Protein AF-0000000085121414 (afdb_homodimer)

Organism: Pyrolobus fumarii (strain DSM 11204 / 1A) (NCBI:txid694429)

Sequence (298 aa):
MKPRLVLDTSFVLPFLGVNVRGIDPGIVEEYASQGYELLYPLLALPELLGVITRAAEKRGLGKLPREALEGIEALIRGEDVKLVEPRFEHIATALELRLRGHRDIFDCIFYSTALHEGAALLTADETLLKFIKAEGYDASIILLVRTRRMKPRLVLDTSFVLPFLGVNVRGIDPGIVEEYASQGYELLYPLLALPELLGVITRAAEKRGLGKLPREALEGIEALIRGEDVKLVEPRFEHIATALELRLRGHRDIFDCIFYSTALHEGAALLTADETLLKFIKAEGYDASIILLVRTRR

Structure (mmCIF, N/CA/C/O backbone):
data_AF-0000000085121414-model_v1
#
loop_
_entity.id
_entity.type
_entity.pdbx_description
1 polymer 'PilT protein domain protein'
#
loop_
_atom_site.group_PDB
_atom_site.id
_atom_site.type_symbol
_atom_site.label_atom_id
_atom_site.label_alt_id
_atom_site.label_comp_id
_atom_site.label_asy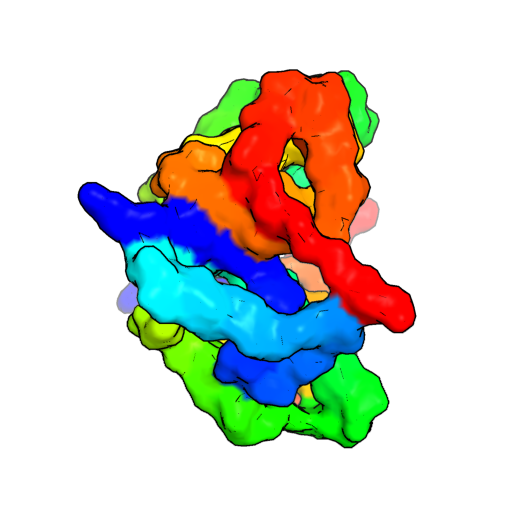m_id
_atom_site.label_entity_id
_atom_site.label_seq_id
_atom_site.pdbx_PDB_ins_code
_atom_site.Cartn_x
_atom_site.Cartn_y
_atom_site.Cartn_z
_atom_site.occupancy
_atom_site.B_iso_or_equiv
_atom_site.auth_seq_id
_atom_site.auth_comp_id
_atom_site.auth_asym_id
_atom_site.auth_atom_id
_atom_site.pdbx_PDB_model_num
ATOM 1 N N . MET A 1 1 ? 11.008 -28.125 4.566 1 77.56 1 MET A N 1
ATOM 2 C CA . MET A 1 1 ? 10.281 -26.875 4.781 1 77.56 1 MET A CA 1
ATOM 3 C C . MET A 1 1 ? 9.141 -26.734 3.783 1 77.56 1 MET A C 1
ATOM 5 O O . MET A 1 1 ? 9.227 -27.203 2.652 1 77.56 1 MET A O 1
ATOM 9 N N . LYS A 1 2 ? 7.898 -26.312 4.105 1 92.44 2 LYS A N 1
ATOM 10 C CA . LYS A 1 2 ? 6.754 -26.172 3.205 1 92.44 2 LYS A CA 1
ATOM 11 C C . LYS A 1 2 ? 7.043 -25.156 2.105 1 92.44 2 LYS A C 1
ATOM 13 O O . LYS A 1 2 ? 7.633 -24.094 2.363 1 92.44 2 LYS A O 1
ATOM 18 N N . PRO A 1 3 ? 6.785 -25.594 0.886 1 97.62 3 PRO A N 1
ATOM 19 C CA . PRO A 1 3 ? 6.93 -24.578 -0.156 1 97.62 3 PRO A CA 1
ATOM 20 C C . PRO A 1 3 ? 6.027 -23.359 0.073 1 97.62 3 PRO A C 1
ATOM 22 O O . PRO A 1 3 ? 4.992 -23.484 0.73 1 97.62 3 PRO A O 1
ATOM 25 N N . ARG A 1 4 ? 6.438 -22.25 -0.389 1 98.69 4 ARG A N 1
ATOM 26 C CA . ARG A 1 4 ? 5.719 -21 -0.17 1 98.69 4 ARG A CA 1
ATOM 27 C C . ARG A 1 4 ? 5.258 -20.406 -1.491 1 98.69 4 ARG A C 1
ATOM 29 O O . ARG A 1 4 ? 5.938 -20.531 -2.512 1 98.69 4 ARG A O 1
ATOM 36 N N . LEU A 1 5 ? 4.078 -19.734 -1.401 1 98.81 5 LEU A N 1
ATOM 37 C CA . LEU A 1 5 ? 3.436 -19.188 -2.594 1 98.81 5 LEU A CA 1
ATOM 38 C C . LEU A 1 5 ? 2.863 -17.797 -2.322 1 98.81 5 LEU A C 1
ATOM 40 O O . LEU A 1 5 ? 1.952 -17.656 -1.507 1 98.81 5 LEU A O 1
ATOM 44 N N . VAL A 1 6 ? 3.469 -16.828 -2.975 1 98.94 6 VAL A N 1
ATOM 45 C CA . VAL A 1 6 ? 2.891 -15.484 -2.941 1 98.94 6 VAL A CA 1
ATOM 46 C C . VAL A 1 6 ? 1.755 -15.391 -3.957 1 98.94 6 VAL A C 1
ATOM 48 O O . VAL A 1 6 ? 1.922 -15.758 -5.121 1 98.94 6 VAL A O 1
ATOM 51 N N . LEU A 1 7 ? 0.63 -14.984 -3.494 1 98.69 7 LEU A N 1
ATOM 52 C CA . LEU A 1 7 ? -0.54 -14.797 -4.344 1 98.69 7 LEU A CA 1
ATOM 53 C C . LEU A 1 7 ? -0.647 -13.352 -4.816 1 98.69 7 LEU A C 1
ATOM 55 O O . LEU A 1 7 ? -0.592 -12.422 -4.008 1 98.69 7 LEU A O 1
ATOM 59 N N . ASP A 1 8 ? -0.761 -13.156 -6.113 1 98.12 8 ASP A N 1
ATOM 60 C CA . ASP A 1 8 ? -1.135 -11.797 -6.496 1 98.12 8 ASP A CA 1
ATOM 61 C C . ASP A 1 8 ? -2.6 -11.516 -6.168 1 98.12 8 ASP A C 1
ATOM 63 O O . ASP A 1 8 ? -3.295 -12.383 -5.625 1 98.12 8 ASP A O 1
ATOM 67 N N . THR A 1 9 ? -3.051 -10.375 -6.395 1 97.81 9 THR A N 1
ATOM 68 C CA . THR A 1 9 ? -4.324 -9.891 -5.871 1 97.81 9 THR A CA 1
ATOM 69 C C . THR A 1 9 ? -5.484 -10.703 -6.434 1 97.81 9 THR A C 1
ATOM 71 O O . THR A 1 9 ? -6.41 -11.062 -5.703 1 97.81 9 THR A O 1
ATOM 74 N N . SER A 1 10 ? -5.395 -11.141 -7.723 1 96.44 10 SER A N 1
ATOM 75 C CA . SER A 1 10 ? -6.484 -11.867 -8.367 1 96.44 10 SER A CA 1
ATOM 76 C C . SER A 1 10 ? -6.754 -13.195 -7.668 1 96.44 10 SER A C 1
ATOM 78 O O . SER A 1 10 ? -7.875 -13.703 -7.707 1 96.44 10 SER A O 1
ATOM 80 N N . PHE A 1 11 ? -5.742 -13.672 -6.945 1 97.12 11 PHE A N 1
ATOM 81 C CA . PHE A 1 11 ? -5.863 -15 -6.363 1 97.12 11 PHE A CA 1
ATOM 82 C C . PHE A 1 11 ? -6.211 -14.914 -4.883 1 97.12 11 PHE A C 1
ATOM 84 O O . PHE A 1 11 ? -6.457 -15.938 -4.238 1 97.12 11 PHE A O 1
ATOM 91 N N . VAL A 1 12 ? -6.27 -13.766 -4.383 1 96.62 12 VAL A N 1
ATOM 92 C CA . VAL A 1 12 ? -6.695 -13.555 -3.004 1 96.62 12 VAL A CA 1
ATOM 93 C C . VAL A 1 12 ? -8.164 -13.133 -2.979 1 96.62 12 VAL A C 1
ATOM 95 O O . VAL A 1 12 ? -8.875 -13.398 -2.006 1 96.62 12 VAL A O 1
ATOM 98 N N . LEU A 1 13 ? -8.664 -12.555 -4.059 1 95.12 13 LEU A N 1
ATOM 99 C CA . LEU A 1 13 ? -10.008 -11.992 -4.148 1 95.12 13 LEU A CA 1
ATOM 100 C C . LEU A 1 13 ? -11.062 -13.055 -3.861 1 95.12 13 LEU A C 1
ATOM 102 O O . LEU A 1 13 ? -12.055 -12.773 -3.184 1 95.12 13 LEU A O 1
ATOM 106 N N . PRO A 1 14 ? -10.828 -14.305 -4.27 1 92.5 14 PRO A N 1
ATOM 107 C CA . PRO A 1 14 ? -11.836 -15.328 -3.975 1 92.5 14 PRO A CA 1
ATOM 108 C C . PRO A 1 14 ? -12.016 -15.57 -2.477 1 92.5 14 PRO A C 1
ATOM 110 O O . PRO A 1 14 ? -13.117 -15.898 -2.029 1 92.5 14 PRO A O 1
ATOM 113 N N . PHE A 1 15 ? -10.961 -15.375 -1.631 1 92.12 15 PHE A N 1
ATOM 114 C CA . PHE A 1 15 ? -11.07 -15.5 -0.182 1 92.12 15 PHE A CA 1
ATOM 115 C C . PHE A 1 15 ? -12.031 -14.453 0.378 1 92.12 15 PHE A C 1
ATOM 117 O O . PHE A 1 15 ? -12.508 -14.586 1.507 1 92.12 15 PHE A O 1
ATOM 124 N N . LEU A 1 16 ? -12.297 -13.445 -0.452 1 91.38 16 LEU A N 1
ATOM 125 C CA . LEU A 1 16 ? -13.156 -12.352 -0.018 1 91.38 16 LEU A CA 1
ATOM 126 C C . LEU A 1 16 ? -14.516 -12.422 -0.699 1 91.38 16 LEU A C 1
ATOM 128 O O . LEU A 1 16 ? -15.312 -11.484 -0.608 1 91.38 16 LEU A O 1
ATOM 132 N N . GLY A 1 17 ? -14.758 -13.469 -1.419 1 87.69 17 GLY A N 1
ATOM 133 C CA . GLY A 1 17 ? -16.047 -13.672 -2.062 1 87.69 17 GLY A CA 1
ATOM 134 C C . GLY A 1 17 ? -16.141 -13 -3.418 1 87.69 17 GLY A C 1
ATOM 135 O O . GLY A 1 17 ? -17.25 -12.797 -3.938 1 87.69 17 GLY A O 1
ATOM 136 N N . VAL A 1 18 ? -15.039 -12.539 -3.93 1 87.38 18 VAL A N 1
ATOM 137 C CA . VAL A 1 18 ? -15.023 -11.883 -5.23 1 87.38 18 VAL A CA 1
ATOM 138 C C . VAL A 1 18 ? -14.5 -12.852 -6.293 1 87.38 18 VAL A C 1
ATOM 140 O O . VAL A 1 18 ? -13.367 -13.32 -6.207 1 87.38 18 VAL A O 1
ATOM 143 N N . ASN A 1 19 ? -15.297 -13.086 -7.262 1 83.94 19 ASN A N 1
ATOM 144 C CA . ASN A 1 19 ? -14.891 -13.93 -8.375 1 83.94 19 ASN A CA 1
ATOM 145 C C . ASN A 1 19 ? -14.172 -13.133 -9.461 1 83.94 19 ASN A C 1
ATOM 147 O O . ASN A 1 19 ? -14.594 -12.031 -9.812 1 83.94 19 ASN A O 1
ATOM 151 N N . VAL A 1 20 ? -13.078 -13.75 -9.875 1 87.06 20 VAL A N 1
ATOM 152 C CA . VAL A 1 20 ? -12.312 -13.109 -10.938 1 87.06 20 VAL A CA 1
ATOM 153 C C . VAL A 1 20 ? -12.523 -13.867 -12.25 1 87.06 20 VAL A C 1
ATOM 155 O O . VAL A 1 20 ? -12.32 -15.078 -12.312 1 87.06 20 VAL A O 1
ATOM 158 N N . ARG A 1 21 ? -12.938 -13.07 -13.188 1 87.44 21 ARG A N 1
ATOM 159 C CA . ARG A 1 21 ? -13.219 -13.68 -14.477 1 87.44 21 ARG A CA 1
ATOM 160 C C . ARG A 1 21 ? -11.969 -14.344 -15.055 1 87.44 21 ARG A C 1
ATOM 162 O O . ARG A 1 21 ? -10.891 -13.75 -15.062 1 87.44 21 ARG A O 1
ATOM 169 N N . GLY A 1 22 ? -12.117 -15.57 -15.43 1 89.69 22 GLY A N 1
ATOM 170 C CA . GLY A 1 22 ? -11.039 -16.266 -16.125 1 89.69 22 GLY A CA 1
ATOM 171 C C . GLY A 1 22 ? -10.125 -17.031 -15.195 1 89.69 22 GLY A C 1
ATOM 172 O O . GLY A 1 22 ? -9.242 -17.766 -15.656 1 89.69 22 GLY A O 1
ATOM 173 N N . ILE A 1 23 ? -10.297 -16.859 -13.961 1 89.5 23 ILE A N 1
ATOM 174 C CA . ILE A 1 23 ? -9.461 -17.578 -13.008 1 89.5 23 ILE A CA 1
ATOM 175 C C . ILE A 1 23 ? -10.297 -18.641 -12.289 1 89.5 23 ILE A C 1
ATOM 177 O O . ILE A 1 23 ? -11.375 -18.344 -11.781 1 89.5 23 ILE A O 1
ATOM 181 N N . ASP A 1 24 ? -9.789 -19.812 -12.344 1 88.31 24 ASP A N 1
ATOM 182 C CA . ASP A 1 24 ? -10.406 -20.891 -11.578 1 88.31 24 ASP A CA 1
ATOM 183 C C . ASP A 1 24 ? -10.336 -20.609 -10.078 1 88.31 24 ASP A C 1
ATOM 185 O O . ASP A 1 24 ? -9.242 -20.531 -9.508 1 88.31 24 ASP A O 1
ATOM 189 N N . PRO A 1 25 ? -11.438 -20.562 -9.438 1 83.38 25 PRO A N 1
ATOM 190 C CA . PRO A 1 25 ? -11.4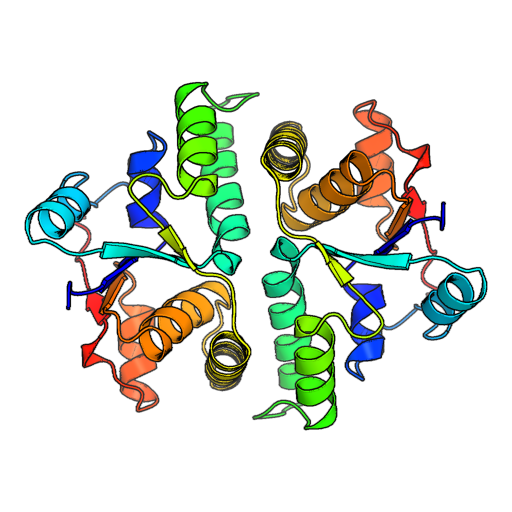3 -20.25 -8.008 1 83.38 25 PRO A CA 1
ATOM 191 C C . PRO A 1 25 ? -10.781 -21.344 -7.168 1 83.38 25 PRO A C 1
ATOM 193 O O . PRO A 1 25 ? -10.406 -21.109 -6.02 1 83.38 25 PRO A O 1
ATOM 196 N N . GLY A 1 26 ? -10.586 -22.5 -7.73 1 90.69 26 GLY A N 1
ATOM 197 C CA . GLY A 1 26 ? -10.047 -23.625 -6.984 1 90.69 26 GLY A CA 1
ATOM 198 C C . GLY A 1 26 ? -8.531 -23.719 -7.047 1 90.69 26 GLY A C 1
ATOM 199 O O . GLY A 1 26 ? -7.926 -24.531 -6.352 1 90.69 26 GLY A O 1
ATOM 200 N N . ILE A 1 27 ? -7.938 -22.906 -7.777 1 94.44 27 ILE A N 1
ATOM 201 C CA . ILE A 1 27 ? -6.508 -23.031 -8.039 1 94.44 27 ILE A CA 1
ATOM 202 C C . ILE A 1 27 ? -5.727 -22.828 -6.738 1 94.44 27 ILE A C 1
ATOM 204 O O . ILE A 1 27 ? -4.773 -23.562 -6.465 1 94.44 27 ILE A O 1
ATOM 208 N N . VAL A 1 28 ? -6.066 -21.875 -5.957 1 96.25 28 VAL A N 1
ATOM 209 C CA . VAL A 1 28 ? -5.355 -21.609 -4.715 1 96.25 28 VAL A CA 1
ATOM 210 C C . VAL A 1 28 ? -5.527 -22.781 -3.75 1 96.25 28 VAL A C 1
ATOM 212 O O . VAL A 1 28 ? -4.582 -23.172 -3.062 1 96.25 28 VAL A O 1
ATOM 215 N N . GLU A 1 29 ? -6.73 -23.328 -3.74 1 94.25 29 GLU A N 1
ATOM 216 C CA . GLU A 1 29 ? -7 -24.5 -2.906 1 94.25 29 GLU A CA 1
ATOM 217 C C . GLU A 1 29 ? -6.129 -25.688 -3.32 1 94.25 29 GLU A C 1
ATOM 219 O O . GLU A 1 29 ? -5.719 -26.484 -2.477 1 94.25 29 GLU A O 1
ATOM 224 N N . GLU A 1 30 ? -5.949 -25.781 -4.547 1 95.5 30 GLU A N 1
ATOM 225 C CA . GLU A 1 30 ? -5.086 -26.844 -5.047 1 95.5 30 GLU A CA 1
ATOM 226 C C . GLU A 1 30 ? -3.67 -26.719 -4.488 1 95.5 30 GLU A C 1
ATOM 228 O O . GLU A 1 30 ? -3.094 -27.703 -4.023 1 95.5 30 GLU A O 1
ATOM 233 N N . TYR A 1 31 ? -3.133 -25.531 -4.469 1 96.69 31 TYR A N 1
ATOM 234 C CA . TYR A 1 31 ? -1.794 -25.312 -3.932 1 96.69 31 TYR A CA 1
ATOM 235 C C . TYR A 1 31 ? -1.771 -25.531 -2.422 1 96.69 31 TYR A C 1
ATOM 237 O O . TYR A 1 31 ? -0.827 -26.109 -1.886 1 96.69 31 TYR A O 1
ATOM 245 N N . ALA A 1 32 ? -2.781 -25.047 -1.823 1 95.94 32 ALA A N 1
ATOM 246 C CA . ALA A 1 32 ? -2.881 -25.266 -0.382 1 95.94 32 ALA A CA 1
ATOM 247 C C . ALA A 1 32 ? -2.887 -26.75 -0.048 1 95.94 32 ALA A C 1
ATOM 249 O O . ALA A 1 32 ? -2.217 -27.188 0.894 1 95.94 32 ALA A O 1
ATOM 250 N N . SER A 1 33 ? -3.604 -27.516 -0.816 1 96.25 33 SER A N 1
ATOM 251 C CA . SER A 1 33 ? -3.707 -28.953 -0.588 1 96.25 33 SER A CA 1
ATOM 252 C C . SER A 1 33 ? -2.371 -29.656 -0.822 1 96.25 33 SER A C 1
ATOM 254 O O . SER A 1 33 ? -2.121 -30.734 -0.276 1 96.25 33 SER A O 1
ATOM 256 N N . GLN A 1 34 ? -1.541 -29.047 -1.611 1 96.75 34 GLN A N 1
ATOM 257 C CA . GLN A 1 34 ? -0.213 -29.578 -1.898 1 96.75 34 GLN A CA 1
ATOM 258 C C . GLN A 1 34 ? 0.784 -29.188 -0.812 1 96.75 34 GLN A C 1
ATOM 260 O O . GLN A 1 34 ? 1.965 -29.531 -0.89 1 96.75 34 GLN A O 1
ATOM 265 N N . GLY A 1 35 ? 0.302 -28.406 0.176 1 96.44 35 GLY A N 1
ATOM 266 C CA . GLY A 1 35 ? 1.136 -28.109 1.329 1 96.44 35 GLY A CA 1
ATOM 267 C C . GLY A 1 35 ? 1.788 -26.734 1.255 1 96.44 35 GLY A C 1
ATOM 268 O O . GLY A 1 35 ? 2.605 -26.391 2.107 1 96.44 35 GLY A O 1
ATOM 269 N N . TYR A 1 36 ? 1.445 -25.938 0.258 1 97.88 36 TYR A N 1
ATOM 270 C CA . TYR A 1 36 ? 2.025 -24.594 0.142 1 97.88 36 TYR A CA 1
ATOM 271 C C . TYR A 1 36 ? 1.547 -23.703 1.272 1 97.88 36 TYR A C 1
ATOM 273 O O . TYR A 1 36 ? 0.369 -23.719 1.638 1 97.88 36 TYR A O 1
ATOM 281 N N . GLU A 1 37 ? 2.449 -22.984 1.821 1 98.31 37 GLU A N 1
ATOM 282 C CA . GLU A 1 37 ? 2.064 -21.828 2.619 1 98.31 37 GLU A CA 1
ATOM 283 C C . GLU A 1 37 ? 1.704 -20.641 1.728 1 98.31 37 GLU A C 1
ATOM 285 O O . GLU A 1 37 ? 2.51 -20.219 0.9 1 98.31 37 GLU A O 1
ATOM 290 N N . LEU A 1 38 ? 0.551 -20.141 1.892 1 98.5 38 LEU A N 1
ATOM 291 C CA . LEU A 1 38 ? 0.068 -19.047 1.069 1 98.5 38 LEU A CA 1
ATOM 292 C C . LEU A 1 38 ? 0.426 -17.703 1.696 1 98.5 38 LEU A C 1
ATOM 294 O O . LEU A 1 38 ? 0.182 -17.484 2.885 1 98.5 38 LEU A O 1
ATOM 298 N N . LEU A 1 39 ? 1.041 -16.812 0.887 1 98.81 39 LEU A N 1
ATOM 299 C CA . LEU A 1 39 ? 1.523 -15.516 1.346 1 98.81 39 LEU A CA 1
ATOM 300 C C . LEU A 1 39 ? 0.895 -14.383 0.538 1 98.81 39 LEU A C 1
ATOM 302 O O . LEU A 1 39 ? 0.536 -14.57 -0.626 1 98.81 39 LEU A O 1
ATOM 306 N N . TYR A 1 40 ? 0.804 -13.289 1.117 1 98.88 40 TYR A N 1
ATOM 307 C CA . TYR A 1 40 ? 0.402 -12.039 0.482 1 98.88 40 TYR A CA 1
ATOM 308 C C . TYR A 1 40 ? 1.176 -10.859 1.059 1 98.88 40 TYR A C 1
ATOM 310 O O . TYR A 1 40 ? 1.234 -10.68 2.277 1 98.88 40 TYR A O 1
ATOM 318 N N . PRO A 1 41 ? 1.787 -10.047 0.14 1 98.81 41 PRO A N 1
ATOM 319 C CA . PRO A 1 41 ? 2.525 -8.906 0.688 1 98.81 41 PRO A CA 1
ATOM 320 C C . PRO A 1 41 ? 1.618 -7.895 1.384 1 98.81 41 PRO A C 1
ATOM 322 O O . PRO A 1 41 ? 0.658 -7.406 0.783 1 98.81 41 PRO A O 1
ATOM 325 N N . LEU A 1 42 ? 1.975 -7.582 2.588 1 98.56 42 LEU A N 1
ATOM 326 C CA . LEU A 1 42 ? 1.225 -6.566 3.314 1 98.56 42 LEU A CA 1
ATOM 327 C C . LEU A 1 42 ? 1.144 -5.273 2.51 1 98.56 42 LEU A C 1
ATOM 329 O O . LEU A 1 42 ? 0.086 -4.641 2.445 1 98.56 42 LEU A O 1
ATOM 333 N N . LEU A 1 43 ? 2.152 -4.953 1.82 1 98.69 43 LEU A N 1
ATOM 334 C CA . LEU A 1 43 ? 2.238 -3.711 1.058 1 98.69 43 LEU A CA 1
ATOM 335 C C . LEU A 1 43 ? 1.272 -3.73 -0.123 1 98.69 43 LEU A C 1
ATOM 337 O O . LEU A 1 43 ? 1.003 -2.691 -0.728 1 98.69 43 LEU A O 1
ATOM 341 N N . ALA A 1 44 ? 0.674 -4.855 -0.449 1 98.62 44 ALA A N 1
ATOM 342 C CA . ALA A 1 44 ? -0.226 -4.953 -1.595 1 98.62 44 ALA A CA 1
ATOM 343 C C . ALA A 1 44 ? -1.681 -4.789 -1.165 1 98.62 44 ALA A C 1
ATOM 345 O O . ALA A 1 44 ? -2.58 -4.73 -2.008 1 98.62 44 ALA A O 1
ATOM 346 N N . LEU A 1 45 ? -1.919 -4.605 0.103 1 98.44 45 LEU A N 1
ATOM 347 C CA . LEU A 1 45 ? -3.281 -4.512 0.617 1 98.44 45 LEU A CA 1
ATOM 348 C C . LEU A 1 45 ? -4.016 -3.33 -0.009 1 98.44 45 LEU A C 1
ATOM 350 O O . LEU A 1 45 ? -5.191 -3.441 -0.364 1 98.44 45 LEU A O 1
ATOM 354 N N . PRO A 1 46 ? -3.369 -2.184 -0.223 1 98.56 46 PRO A N 1
ATOM 355 C CA . PRO A 1 46 ? -4.109 -1.083 -0.845 1 98.56 46 PRO A CA 1
ATOM 356 C C . PRO A 1 46 ? -4.625 -1.433 -2.24 1 98.56 46 PRO A C 1
ATOM 358 O O . PRO A 1 46 ? -5.688 -0.954 -2.648 1 98.56 46 PRO A O 1
ATOM 361 N N . GLU A 1 47 ? -3.832 -2.213 -2.939 1 98.12 47 GLU A N 1
ATOM 362 C CA . GLU A 1 47 ? -4.285 -2.705 -4.238 1 98.12 47 GLU A CA 1
ATOM 363 C C . GLU A 1 47 ? -5.539 -3.562 -4.098 1 98.12 47 GLU A C 1
ATOM 365 O O . GLU A 1 47 ? -6.508 -3.377 -4.832 1 98.12 47 GLU A O 1
ATOM 370 N N . LEU A 1 48 ? -5.531 -4.461 -3.156 1 97.75 48 LEU A N 1
ATOM 371 C CA . LEU A 1 48 ? -6.684 -5.316 -2.875 1 97.75 48 LEU A CA 1
ATOM 372 C C . LEU A 1 48 ? -7.902 -4.48 -2.5 1 97.75 48 LEU A C 1
ATOM 374 O O . LEU A 1 48 ? -9 -4.699 -3.021 1 97.75 48 LEU A O 1
ATOM 378 N N . LEU A 1 49 ? -7.699 -3.49 -1.632 1 97.31 49 LEU A N 1
ATOM 379 C CA . LEU A 1 49 ? -8.789 -2.627 -1.184 1 97.31 49 LEU A CA 1
ATOM 380 C C . LEU A 1 49 ? -9.375 -1.847 -2.354 1 97.31 49 LEU A C 1
ATOM 382 O O . LEU A 1 49 ? -10.602 -1.702 -2.455 1 97.31 49 LEU A O 1
ATOM 386 N N . GLY A 1 50 ? -8.484 -1.419 -3.203 1 96.19 50 GLY A N 1
ATOM 387 C CA . GLY A 1 50 ? -8.953 -0.731 -4.395 1 96.19 50 GLY A CA 1
ATOM 388 C C . GLY A 1 50 ? -9.805 -1.609 -5.293 1 96.19 50 GLY A C 1
ATOM 389 O O . GLY A 1 50 ? -10.859 -1.184 -5.77 1 96.19 50 GLY A O 1
ATOM 390 N N . VAL A 1 51 ? -9.375 -2.793 -5.516 1 95.44 51 VAL A N 1
ATOM 391 C CA . VAL A 1 51 ? -10.062 -3.713 -6.418 1 95.44 51 VAL A CA 1
ATOM 392 C C . VAL A 1 51 ? -11.438 -4.062 -5.848 1 95.44 51 VAL A C 1
ATOM 394 O O . VAL A 1 51 ? -12.438 -4.027 -6.566 1 95.44 51 VAL A O 1
ATOM 397 N N . ILE A 1 52 ? -11.5 -4.305 -4.578 1 95.62 52 ILE A N 1
ATOM 398 C CA . ILE A 1 52 ? -12.75 -4.758 -3.98 1 95.62 52 ILE A CA 1
ATOM 399 C C . ILE A 1 52 ? -13.758 -3.613 -3.963 1 95.62 52 ILE A C 1
ATOM 401 O O . ILE A 1 52 ? -14.961 -3.832 -4.156 1 95.62 52 ILE A O 1
ATOM 405 N N . THR A 1 53 ? -13.344 -2.402 -3.742 1 95.5 53 THR A N 1
ATOM 406 C CA . THR A 1 53 ? -14.266 -1.271 -3.709 1 95.5 53 THR A CA 1
ATOM 407 C C . THR A 1 53 ? -14.766 -0.944 -5.109 1 95.5 53 THR A C 1
ATOM 409 O O . THR A 1 53 ? -15.945 -0.609 -5.289 1 95.5 53 THR A O 1
ATOM 412 N N . ARG A 1 54 ? -13.852 -1.097 -6.047 1 94 54 ARG A N 1
ATOM 413 C CA . ARG A 1 54 ? -14.281 -0.884 -7.426 1 94 54 ARG A CA 1
ATOM 414 C C . ARG A 1 54 ? -15.32 -1.919 -7.844 1 94 54 ARG A C 1
ATOM 416 O O . ARG A 1 54 ? -16.297 -1.591 -8.523 1 94 54 ARG A O 1
ATOM 423 N N . ALA A 1 55 ? -15.062 -3.148 -7.477 1 92.75 55 ALA A N 1
ATOM 424 C CA . ALA A 1 55 ? -16.016 -4.211 -7.777 1 92.75 55 ALA A CA 1
ATOM 425 C C . ALA A 1 55 ? -17.375 -3.926 -7.133 1 92.75 55 ALA A C 1
ATOM 427 O O . ALA A 1 55 ? -18.422 -4.102 -7.77 1 92.75 55 ALA A O 1
ATOM 428 N N . ALA A 1 56 ? -17.328 -3.486 -5.922 1 93.81 56 ALA A N 1
ATOM 429 C CA . ALA A 1 56 ? -18.562 -3.146 -5.211 1 93.81 56 ALA A CA 1
ATOM 430 C C . ALA A 1 56 ? -19.281 -1.982 -5.891 1 93.81 56 ALA A C 1
ATOM 432 O O . ALA A 1 56 ? -20.5 -2.016 -6.062 1 93.81 56 ALA A O 1
ATOM 433 N N . GLU A 1 57 ? -18.531 -1.014 -6.266 1 93.44 57 GLU A N 1
ATOM 434 C CA . GLU A 1 57 ? -19.094 0.146 -6.949 1 93.44 57 GLU A CA 1
ATOM 435 C C . GLU A 1 57 ? -19.781 -0.259 -8.25 1 93.44 57 GLU A C 1
ATOM 437 O O . GLU A 1 57 ? -20.875 0.21 -8.555 1 93.44 57 GLU A O 1
ATOM 442 N N . LYS A 1 58 ? -19.109 -1.058 -9.008 1 92.19 58 LYS A N 1
ATOM 443 C CA . LYS A 1 58 ? -19.641 -1.528 -10.281 1 92.19 58 LYS A CA 1
ATOM 444 C C . LYS A 1 58 ? -20.984 -2.252 -10.086 1 92.19 58 LYS A C 1
ATOM 446 O O . LYS A 1 58 ? -21.844 -2.213 -10.961 1 92.19 58 LYS A O 1
ATOM 451 N N . ARG A 1 59 ? -21.141 -2.83 -8.914 1 92.25 59 ARG A N 1
ATOM 452 C CA . ARG A 1 59 ? -22.359 -3.564 -8.602 1 92.25 59 ARG A CA 1
ATOM 453 C C . ARG A 1 59 ? -23.406 -2.65 -7.953 1 92.25 59 ARG A C 1
ATOM 455 O O . ARG A 1 59 ? -24.469 -3.109 -7.543 1 92.25 59 ARG A O 1
ATOM 462 N N . GLY A 1 60 ? -23.062 -1.434 -7.699 1 92.5 60 GLY A N 1
ATOM 463 C CA . GLY A 1 60 ? -23.984 -0.464 -7.137 1 92.5 60 GLY A CA 1
ATOM 464 C C . GLY A 1 60 ? -24.156 -0.61 -5.637 1 92.5 60 GLY A C 1
ATOM 465 O O . GLY A 1 60 ? -25.203 -0.233 -5.09 1 92.5 60 GLY A O 1
ATOM 466 N N . LEU A 1 61 ? -23.094 -1.142 -5.047 1 90.88 61 LEU A N 1
ATOM 467 C CA . LEU A 1 61 ? -23.188 -1.346 -3.607 1 90.88 61 LEU A CA 1
ATOM 468 C C . LEU A 1 61 ? -22.656 -0.125 -2.854 1 90.88 61 LEU A C 1
ATOM 470 O O . LEU A 1 61 ? -21.625 0.439 -3.213 1 90.88 61 LEU A O 1
ATOM 474 N N . GLY A 1 62 ? -23.375 0.333 -1.855 1 88 62 GLY A N 1
ATOM 475 C CA . GLY A 1 62 ? -22.938 1.436 -1.014 1 88 62 GLY A CA 1
ATOM 476 C C . GLY A 1 62 ? -22.031 0.999 0.118 1 88 62 GLY A C 1
ATOM 477 O O . GLY A 1 62 ? -21.406 1.833 0.778 1 88 62 GLY A O 1
ATOM 478 N N . LYS A 1 63 ? -22.078 -0.296 0.287 1 91.62 63 LYS A N 1
ATOM 479 C CA . LYS A 1 63 ? -21.219 -0.895 1.312 1 91.62 63 LYS A CA 1
ATOM 480 C C . LYS A 1 63 ? -20.688 -2.254 0.864 1 91.62 63 LYS A C 1
ATOM 482 O O . LYS A 1 63 ? -21.25 -2.879 -0.037 1 91.62 63 LYS A O 1
ATOM 487 N N . LEU A 1 64 ? -19.609 -2.688 1.443 1 93.81 64 LEU A N 1
ATOM 488 C CA . LEU A 1 64 ? -19.109 -4.023 1.146 1 93.81 64 LEU A CA 1
ATOM 489 C C . LEU A 1 64 ? -20 -5.09 1.783 1 93.81 64 LEU A C 1
ATOM 491 O O . LEU A 1 64 ? -20.5 -4.906 2.895 1 93.81 64 LEU A O 1
ATOM 495 N N . PRO A 1 65 ? -20.172 -6.18 1.073 1 92.31 65 PRO A N 1
ATOM 496 C CA . PRO A 1 65 ? -20.859 -7.305 1.701 1 92.31 65 PRO A CA 1
ATOM 497 C C . PRO A 1 65 ? -20.156 -7.805 2.959 1 92.31 65 PRO A C 1
ATOM 499 O O . PRO A 1 65 ? -18.938 -7.684 3.074 1 92.31 65 PRO A O 1
ATOM 502 N N . ARG A 1 66 ? -20.969 -8.297 3.873 1 93.19 66 ARG A N 1
ATOM 503 C CA . ARG A 1 66 ? -20.438 -8.82 5.129 1 93.19 66 ARG A CA 1
ATOM 504 C C . ARG A 1 66 ? -19.359 -9.867 4.875 1 93.19 66 ARG A C 1
ATOM 506 O O . ARG A 1 66 ? -18.328 -9.891 5.559 1 93.19 66 ARG A O 1
ATOM 513 N N . GLU A 1 67 ? -19.531 -10.672 3.9 1 92.31 67 GLU A N 1
ATOM 514 C CA . GLU A 1 67 ? -18.578 -11.727 3.555 1 92.31 67 GLU A CA 1
ATOM 515 C C . GLU A 1 67 ? -17.219 -11.148 3.148 1 92.31 67 GLU A C 1
ATOM 517 O O . GLU A 1 67 ? -16.172 -11.688 3.514 1 92.31 67 GLU A O 1
ATOM 522 N N . ALA A 1 68 ? -17.281 -10.094 2.402 1 94.56 68 ALA A N 1
ATOM 523 C CA . ALA A 1 68 ? -16.047 -9.43 1.986 1 94.56 68 ALA A CA 1
ATOM 524 C C . ALA A 1 68 ? -15.297 -8.852 3.188 1 94.56 68 ALA A C 1
ATOM 526 O O . ALA A 1 68 ? -14.078 -9.016 3.303 1 94.56 68 ALA A O 1
ATOM 527 N N . LEU A 1 69 ? -16.047 -8.227 4.074 1 95.31 69 LEU A N 1
ATOM 528 C CA . LEU A 1 69 ? -15.445 -7.641 5.27 1 95.31 69 LEU A CA 1
ATOM 529 C C . LEU A 1 69 ? -14.852 -8.727 6.16 1 95.31 69 LEU A C 1
ATOM 531 O O . LEU A 1 69 ? -13.742 -8.562 6.684 1 95.31 69 LEU A O 1
ATOM 535 N N . GLU A 1 70 ? -15.562 -9.812 6.273 1 95.62 70 GLU A N 1
ATOM 536 C CA . GLU A 1 70 ? -15.078 -10.938 7.062 1 95.62 70 GLU A CA 1
ATOM 537 C C . GLU A 1 70 ? -13.82 -11.547 6.438 1 95.62 70 GLU A C 1
ATOM 539 O O . GLU A 1 70 ? -12.898 -11.945 7.148 1 95.62 70 GLU A O 1
ATOM 544 N N . GLY A 1 71 ? -13.812 -11.633 5.148 1 95.25 71 GLY A N 1
ATOM 545 C CA . GLY A 1 71 ? -12.641 -12.109 4.445 1 95.25 71 GLY A CA 1
ATOM 546 C C . GLY A 1 71 ? -11.422 -11.234 4.656 1 95.25 71 GLY A C 1
ATOM 547 O O . GLY A 1 71 ? -10.312 -11.734 4.855 1 95.25 71 GLY A O 1
ATOM 548 N N . ILE A 1 72 ? -11.672 -9.93 4.66 1 96.69 72 ILE A N 1
ATOM 549 C CA . ILE A 1 72 ? -10.594 -8.977 4.887 1 96.69 72 ILE A CA 1
ATOM 550 C C . ILE A 1 72 ? -10.062 -9.125 6.312 1 96.69 72 ILE A C 1
ATOM 552 O O . ILE A 1 72 ? -8.852 -9.133 6.535 1 96.69 72 ILE A O 1
ATOM 556 N N . GLU A 1 73 ? -10.945 -9.227 7.215 1 96.75 73 GLU A N 1
ATOM 557 C CA . GLU A 1 73 ? -10.539 -9.406 8.609 1 96.75 73 GLU A CA 1
ATOM 558 C C . GLU A 1 73 ? -9.734 -10.695 8.789 1 96.75 73 GLU A C 1
ATOM 560 O O . GLU A 1 73 ? -8.711 -10.703 9.477 1 96.75 73 GLU A O 1
ATOM 565 N N . ALA A 1 74 ? -10.156 -11.773 8.172 1 96.38 74 ALA A N 1
ATOM 566 C CA . ALA A 1 74 ? -9.445 -13.047 8.219 1 96.38 74 ALA A CA 1
ATOM 567 C C . ALA A 1 74 ? -8.047 -12.922 7.621 1 96.38 74 ALA A C 1
ATOM 569 O O . ALA A 1 74 ? -7.082 -13.477 8.148 1 96.38 74 ALA A O 1
ATOM 570 N N . LEU A 1 75 ? -7.965 -12.172 6.566 1 96.25 75 LEU A N 1
ATOM 571 C CA . LEU A 1 75 ? -6.676 -11.938 5.922 1 96.25 75 LEU A CA 1
ATOM 572 C C . LEU A 1 75 ? -5.73 -11.188 6.852 1 96.25 75 LEU A C 1
ATOM 574 O O . LEU A 1 75 ? -4.562 -11.562 6.988 1 96.25 75 LEU A O 1
ATOM 578 N N . ILE A 1 76 ? -6.254 -10.188 7.512 1 95.75 76 ILE A N 1
ATOM 579 C CA . ILE A 1 76 ? -5.457 -9.367 8.422 1 95.75 76 ILE A CA 1
ATOM 580 C C . ILE A 1 76 ? -4.965 -10.227 9.586 1 95.75 76 ILE A C 1
ATOM 582 O O . ILE A 1 76 ? -3.852 -10.031 10.078 1 95.75 76 ILE A O 1
ATOM 586 N N . ARG A 1 77 ? -5.738 -11.219 9.898 1 95.44 77 ARG A N 1
ATOM 587 C CA . ARG A 1 77 ? -5.383 -12.102 11 1 95.44 77 ARG A CA 1
ATOM 588 C C . ARG A 1 77 ? -4.453 -13.219 10.539 1 95.44 77 ARG A C 1
ATOM 590 O O . ARG A 1 77 ? -3.965 -14.008 11.352 1 95.44 77 ARG A O 1
ATOM 597 N N . GLY A 1 78 ? -4.242 -13.297 9.266 1 94.25 78 GLY A N 1
ATOM 598 C CA . GLY A 1 78 ? -3.332 -14.289 8.727 1 94.25 78 GLY A CA 1
ATOM 599 C C . GLY A 1 78 ? -3.943 -15.68 8.641 1 94.25 78 GLY A C 1
ATOM 600 O O . GLY A 1 78 ? -3.236 -16.688 8.75 1 94.25 78 GLY A O 1
ATOM 601 N N . GLU A 1 79 ? -5.305 -15.609 8.484 1 93.5 79 GLU A N 1
ATOM 602 C CA . GLU A 1 79 ? -6.004 -16.891 8.352 1 93.5 79 GLU A CA 1
ATOM 603 C C . GLU A 1 79 ? -5.938 -17.406 6.914 1 93.5 79 GLU A C 1
ATOM 605 O O . GLU A 1 79 ? -6.305 -16.688 5.977 1 93.5 79 GLU A O 1
ATOM 610 N N . ASP A 1 80 ? -5.418 -18.547 6.613 1 93 80 ASP A N 1
ATOM 611 C CA . ASP A 1 80 ? -5.336 -19.219 5.32 1 93 80 ASP A CA 1
ATOM 612 C C . ASP A 1 80 ? -4.219 -18.625 4.461 1 93 80 ASP A C 1
ATOM 614 O O . ASP A 1 80 ? -3.486 -19.359 3.793 1 93 80 ASP A O 1
ATOM 618 N N . VAL A 1 81 ? -4.152 -17.281 4.52 1 97.62 81 VAL A N 1
ATOM 619 C CA . VAL A 1 81 ? -3.109 -16.547 3.812 1 97.62 81 VAL A CA 1
ATOM 620 C C . VAL A 1 81 ? -2.326 -15.688 4.797 1 97.62 81 VAL A C 1
ATOM 622 O O . VAL A 1 81 ? -2.91 -14.891 5.535 1 97.62 81 VAL A O 1
ATOM 625 N N . LYS A 1 82 ? -1.08 -15.82 4.852 1 98 82 LYS A N 1
ATOM 626 C CA . LYS A 1 82 ? -0.235 -15.055 5.77 1 98 82 LYS A CA 1
ATOM 627 C C . LYS A 1 8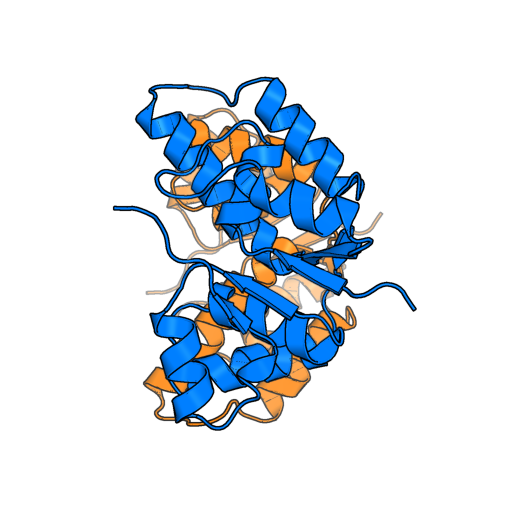2 ? 0.225 -13.75 5.133 1 98 82 LYS A C 1
ATOM 629 O O . LYS A 1 82 ? 0.736 -13.742 4.012 1 98 82 LYS A O 1
ATOM 634 N N . LEU A 1 83 ? 0.079 -12.672 5.824 1 98.38 83 LEU A N 1
ATOM 635 C CA . LEU A 1 83 ? 0.605 -11.391 5.371 1 98.38 83 LEU A CA 1
ATOM 636 C C . LEU A 1 83 ? 2.102 -11.289 5.648 1 98.38 83 LEU A C 1
ATOM 638 O O . LEU A 1 83 ? 2.555 -11.578 6.758 1 98.38 83 LEU A O 1
ATOM 642 N N . VAL A 1 84 ? 2.836 -10.922 4.656 1 98.56 84 VAL A N 1
ATOM 643 C CA . VAL A 1 84 ? 4.277 -10.758 4.801 1 98.56 84 VAL A CA 1
ATOM 644 C C . VAL A 1 84 ? 4.609 -9.297 5.09 1 98.56 84 VAL A C 1
ATOM 646 O O . VAL A 1 84 ? 4.352 -8.422 4.266 1 98.56 84 VAL A O 1
ATOM 649 N N . GLU A 1 85 ? 5.176 -9.055 6.266 1 97.75 85 GLU A N 1
ATOM 650 C CA . GLU A 1 85 ? 5.664 -7.715 6.59 1 97.75 85 GLU A CA 1
ATOM 651 C C . GLU A 1 85 ? 6.844 -7.328 5.703 1 97.75 85 GLU A C 1
ATOM 653 O O . GLU A 1 85 ? 7.699 -8.164 5.402 1 97.75 85 GLU A O 1
ATOM 658 N N . PRO A 1 86 ? 6.863 -6.082 5.328 1 97.94 86 PRO A N 1
ATOM 659 C CA . PRO A 1 86 ? 7.957 -5.676 4.441 1 97.94 86 PRO A CA 1
ATOM 660 C C . PRO A 1 86 ? 9.305 -5.629 5.152 1 97.94 86 PRO A C 1
ATOM 662 O O . PRO A 1 86 ? 9.375 -5.254 6.324 1 97.94 86 PRO A O 1
ATOM 665 N N . ARG A 1 87 ? 10.297 -6.039 4.395 1 97.69 87 ARG A N 1
ATOM 666 C CA . ARG A 1 87 ? 11.703 -5.832 4.734 1 97.69 87 ARG A CA 1
ATOM 667 C C . ARG A 1 87 ? 12.375 -4.895 3.734 1 97.69 87 ARG A C 1
ATOM 669 O O . ARG A 1 87 ? 11.844 -4.648 2.65 1 97.69 87 ARG A O 1
ATOM 676 N N . PHE A 1 88 ? 13.492 -4.387 4.156 1 97.38 88 PHE A N 1
ATOM 677 C CA . PHE A 1 88 ? 14.18 -3.436 3.293 1 97.38 88 PHE A CA 1
ATOM 678 C C . PHE A 1 88 ? 14.508 -4.066 1.944 1 97.38 88 PHE A C 1
ATOM 680 O O . PHE A 1 88 ? 14.375 -3.42 0.903 1 97.38 88 PHE A O 1
ATOM 687 N N . GLU A 1 89 ? 14.883 -5.32 1.962 1 97.88 89 GLU A N 1
ATOM 688 C CA . GLU A 1 89 ? 15.266 -5.988 0.721 1 97.88 89 GLU A CA 1
ATOM 689 C C . GLU A 1 89 ? 14.078 -6.094 -0.236 1 97.88 89 GLU A C 1
ATOM 691 O O . GLU A 1 89 ? 14.25 -6 -1.453 1 97.88 89 GLU A O 1
ATOM 696 N N . HIS A 1 90 ? 12.828 -6.348 0.316 1 98.62 90 HIS A N 1
ATOM 697 C CA . HIS A 1 90 ? 11.633 -6.336 -0.521 1 98.62 90 HIS A CA 1
ATOM 698 C C . HIS A 1 90 ? 11.484 -5.008 -1.254 1 98.62 90 HIS A C 1
ATOM 700 O O . HIS A 1 90 ? 11.258 -4.984 -2.467 1 98.62 90 HIS A O 1
ATOM 706 N N . ILE A 1 91 ? 11.688 -3.969 -0.537 1 98.19 91 ILE A N 1
ATOM 707 C CA . ILE A 1 91 ? 11.438 -2.617 -1.026 1 98.19 91 ILE A CA 1
ATOM 708 C C . ILE A 1 91 ? 12.539 -2.215 -2.004 1 98.19 91 ILE A C 1
ATOM 710 O O . ILE A 1 91 ? 12.258 -1.699 -3.088 1 98.19 91 ILE A O 1
ATOM 714 N N . ALA A 1 92 ? 13.75 -2.488 -1.674 1 97.06 92 ALA A N 1
ATOM 715 C CA . ALA A 1 92 ? 14.891 -2.133 -2.521 1 97.06 92 ALA A CA 1
ATOM 716 C C . ALA A 1 92 ? 14.773 -2.791 -3.893 1 97.06 92 ALA A C 1
ATOM 718 O O . ALA A 1 92 ? 14.938 -2.129 -4.922 1 97.06 92 ALA A O 1
ATOM 719 N N . THR A 1 93 ? 14.461 -4.078 -3.916 1 97.75 93 THR A N 1
ATOM 720 C CA . THR A 1 93 ? 14.336 -4.793 -5.184 1 97.75 93 THR A CA 1
ATOM 721 C C . THR A 1 93 ? 13.133 -4.289 -5.969 1 97.75 93 THR A C 1
ATOM 723 O O . THR A 1 93 ? 13.195 -4.148 -7.191 1 97.75 93 THR A O 1
ATOM 726 N N . ALA A 1 94 ? 12.016 -4.008 -5.289 1 98.38 94 ALA A N 1
ATOM 727 C CA . ALA A 1 94 ? 10.852 -3.463 -5.973 1 98.38 94 ALA A CA 1
ATOM 728 C C . ALA A 1 94 ? 11.172 -2.131 -6.641 1 98.38 94 ALA A C 1
ATOM 730 O O . ALA A 1 94 ? 10.766 -1.886 -7.777 1 98.38 94 ALA A O 1
ATOM 731 N N . LEU A 1 95 ? 11.93 -1.3 -5.98 1 97.56 95 LEU A N 1
ATOM 732 C CA . LEU A 1 95 ? 12.328 -0.004 -6.516 1 97.56 95 LEU A CA 1
ATOM 733 C C . LEU A 1 95 ? 13.242 -0.176 -7.727 1 97.56 95 LEU A C 1
ATOM 735 O O . LEU A 1 95 ? 13.117 0.552 -8.711 1 97.56 95 LEU A O 1
ATOM 739 N N . GLU A 1 96 ? 14.125 -1.112 -7.602 1 96.88 96 GLU A N 1
ATOM 740 C CA . GLU A 1 96 ? 15.008 -1.404 -8.727 1 96.88 96 GLU A CA 1
ATOM 741 C C . GLU A 1 96 ? 14.219 -1.833 -9.953 1 96.88 96 GLU A C 1
ATOM 743 O O . GLU A 1 96 ? 14.461 -1.341 -11.062 1 96.88 96 GLU A O 1
ATOM 748 N N . LEU A 1 97 ? 13.305 -2.709 -9.773 1 97.88 97 LEU A N 1
ATOM 749 C CA . LEU A 1 97 ? 12.469 -3.189 -10.867 1 97.88 97 LEU A CA 1
ATOM 750 C C . LEU A 1 97 ? 11.695 -2.041 -11.5 1 97.88 97 LEU A C 1
ATOM 752 O O . LEU A 1 97 ? 11.617 -1.941 -12.727 1 97.88 97 LEU A O 1
ATOM 756 N N . ARG A 1 98 ? 11.125 -1.223 -10.672 1 97.75 98 ARG A N 1
ATOM 757 C CA . ARG A 1 98 ? 10.359 -0.083 -11.156 1 97.75 98 ARG A CA 1
ATOM 758 C C . ARG A 1 98 ? 11.227 0.858 -11.977 1 97.75 98 ARG A C 1
ATOM 760 O O . ARG A 1 98 ? 10.797 1.359 -13.023 1 97.75 98 ARG A O 1
ATOM 767 N N . LEU A 1 99 ? 12.406 1.102 -11.562 1 96.81 99 LEU A N 1
ATOM 768 C CA . LEU A 1 99 ? 13.312 2.039 -12.219 1 96.81 99 LEU A CA 1
ATOM 769 C C . LEU A 1 99 ? 13.891 1.438 -13.492 1 96.81 99 LEU A C 1
ATOM 771 O O . LEU A 1 99 ? 14.336 2.166 -14.383 1 96.81 99 LEU A O 1
ATOM 775 N N . ARG A 1 100 ? 13.875 0.131 -13.531 1 96.19 100 ARG A N 1
ATOM 776 C CA . ARG A 1 100 ? 14.312 -0.542 -14.75 1 96.19 100 ARG A CA 1
ATOM 777 C C . ARG A 1 100 ? 13.219 -0.51 -15.812 1 96.19 100 ARG A C 1
ATOM 779 O O . ARG A 1 100 ? 13.445 -0.918 -16.953 1 96.19 100 ARG A O 1
ATOM 786 N N . GLY A 1 101 ? 12.023 -0.108 -15.359 1 94.75 101 GLY A N 1
ATOM 787 C CA . GLY A 1 101 ? 11.078 0.182 -16.422 1 94.75 101 GLY A CA 1
ATOM 788 C C . GLY A 1 101 ? 9.711 -0.431 -16.188 1 94.75 101 GLY A C 1
ATOM 789 O O . GLY A 1 101 ? 8.758 -0.133 -16.906 1 94.75 101 GLY A O 1
ATOM 790 N N . HIS A 1 102 ? 9.57 -1.291 -15.195 1 95.06 102 HIS A N 1
ATOM 791 C CA . HIS A 1 102 ? 8.234 -1.806 -14.938 1 95.06 102 HIS A CA 1
ATOM 792 C C . HIS A 1 102 ? 7.355 -0.752 -14.273 1 95.06 102 HIS A C 1
ATOM 794 O O . HIS A 1 102 ? 7.664 -0.284 -13.172 1 95.06 102 HIS A O 1
ATOM 800 N N . ARG A 1 103 ? 6.184 -0.514 -14.711 1 93.62 103 ARG A N 1
ATOM 801 C CA . ARG A 1 103 ? 5.457 0.701 -14.352 1 93.62 103 ARG A CA 1
ATOM 802 C C . ARG A 1 103 ? 4.57 0.471 -13.133 1 93.62 103 ARG A C 1
ATOM 804 O O . ARG A 1 103 ? 4.168 1.425 -12.461 1 93.62 103 ARG A O 1
ATOM 811 N N . ASP A 1 104 ? 4.191 -0.811 -12.922 1 97.38 104 ASP A N 1
ATOM 812 C CA . ASP A 1 104 ? 3.279 -1.052 -11.805 1 97.38 104 ASP A CA 1
ATOM 813 C C . ASP A 1 104 ? 4.047 -1.433 -10.539 1 97.38 104 ASP A C 1
ATOM 815 O O . ASP A 1 104 ? 4.617 -2.523 -10.461 1 97.38 104 ASP A O 1
ATOM 819 N N . ILE A 1 105 ? 4.051 -0.545 -9.555 1 98.25 105 ILE A N 1
ATOM 820 C CA . ILE A 1 105 ? 4.809 -0.734 -8.328 1 98.25 105 ILE A CA 1
ATOM 821 C C . ILE A 1 105 ? 4.301 -1.972 -7.59 1 98.25 105 ILE A C 1
ATOM 823 O O . ILE A 1 105 ? 5.07 -2.666 -6.922 1 98.25 105 ILE A O 1
ATOM 827 N N . PHE A 1 106 ? 3.018 -2.361 -7.695 1 98.69 106 PHE A N 1
ATOM 828 C CA . PHE A 1 106 ? 2.492 -3.531 -7 1 98.69 106 PHE A CA 1
ATOM 829 C C . PHE A 1 106 ? 3.023 -4.816 -7.625 1 98.69 106 PHE A C 1
ATOM 831 O O . PHE A 1 106 ? 3.387 -5.754 -6.91 1 98.69 106 PHE A O 1
ATOM 838 N N . ASP A 1 107 ? 3.125 -4.84 -8.922 1 98.69 107 ASP A N 1
ATOM 839 C CA . ASP A 1 107 ? 3.773 -5.973 -9.57 1 98.69 107 ASP A CA 1
ATOM 840 C C . ASP A 1 107 ? 5.195 -6.168 -9.047 1 98.69 107 ASP A C 1
ATOM 842 O O . ASP A 1 107 ? 5.605 -7.293 -8.75 1 98.69 107 ASP A O 1
ATOM 846 N N . CYS A 1 108 ? 5.891 -5.055 -8.93 1 98.81 108 CYS A N 1
ATOM 847 C CA . CYS A 1 108 ? 7.262 -5.086 -8.43 1 98.81 108 CYS A CA 1
ATOM 848 C C . CYS A 1 108 ? 7.309 -5.609 -7 1 98.81 108 CYS A C 1
ATOM 850 O O . CYS A 1 108 ? 8.18 -6.41 -6.656 1 98.81 108 CYS A O 1
ATOM 852 N N . ILE A 1 109 ? 6.379 -5.215 -6.203 1 98.88 109 ILE A N 1
ATOM 853 C CA . ILE A 1 109 ? 6.293 -5.629 -4.809 1 98.88 109 ILE A CA 1
ATOM 854 C C . ILE A 1 109 ? 5.992 -7.125 -4.73 1 98.88 109 ILE A C 1
ATOM 856 O O . ILE A 1 109 ? 6.609 -7.852 -3.949 1 98.88 109 ILE A O 1
ATOM 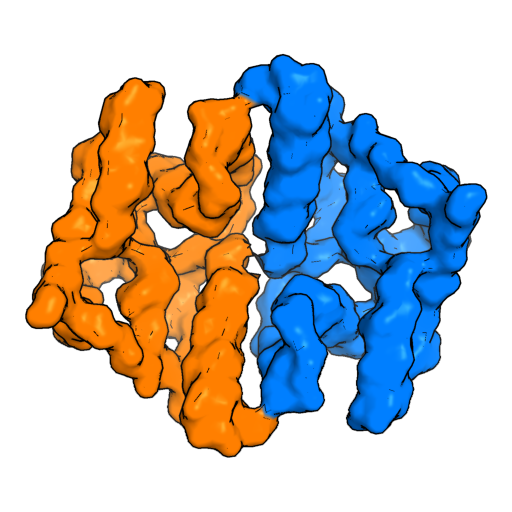860 N N . PHE A 1 110 ? 5.062 -7.562 -5.582 1 98.94 110 PHE A N 1
ATOM 861 C CA . PHE A 1 110 ? 4.73 -8.984 -5.586 1 98.94 110 PHE A CA 1
ATOM 862 C C . PHE A 1 110 ? 5.957 -9.828 -5.922 1 98.94 110 PHE A C 1
ATOM 864 O O . PHE A 1 110 ? 6.305 -10.75 -5.18 1 98.94 110 PHE A O 1
ATOM 871 N N . TYR A 1 111 ? 6.613 -9.492 -6.969 1 98.94 111 TYR A N 1
ATOM 872 C CA . TYR A 1 111 ? 7.773 -10.266 -7.398 1 98.94 111 TYR A CA 1
ATOM 873 C C . TYR A 1 111 ? 8.891 -10.195 -6.359 1 98.94 111 TYR A C 1
ATOM 875 O O . TYR A 1 111 ? 9.461 -11.219 -5.988 1 98.94 111 TYR A O 1
ATOM 883 N N . SER A 1 112 ? 9.227 -9 -5.93 1 98.94 112 SER A N 1
ATOM 884 C CA . SER A 1 112 ? 10.305 -8.805 -4.969 1 98.94 112 SER A CA 1
ATOM 885 C C . SER A 1 112 ? 10.055 -9.602 -3.688 1 98.94 112 SER A C 1
ATOM 887 O O . SER A 1 112 ? 10.977 -10.203 -3.135 1 98.94 112 SER A O 1
ATOM 889 N N . THR A 1 113 ? 8.812 -9.578 -3.184 1 98.88 113 THR A N 1
ATOM 890 C CA . THR A 1 113 ? 8.469 -10.336 -1.983 1 98.88 113 THR A CA 1
ATOM 891 C C . THR A 1 113 ? 8.672 -11.828 -2.207 1 98.88 113 THR A C 1
ATOM 893 O O . THR A 1 113 ? 9.281 -12.508 -1.378 1 98.88 113 THR A O 1
ATOM 896 N N . ALA A 1 114 ? 8.188 -12.32 -3.365 1 98.94 114 ALA A N 1
ATOM 897 C CA . ALA A 1 114 ? 8.391 -13.734 -3.672 1 98.94 114 ALA A CA 1
ATOM 898 C C . ALA A 1 114 ? 9.875 -14.086 -3.701 1 98.94 114 ALA A C 1
ATOM 900 O O . ALA A 1 114 ? 10.297 -15.062 -3.076 1 98.94 114 ALA A O 1
ATOM 901 N N . LEU A 1 115 ? 10.633 -13.281 -4.352 1 98.81 115 LEU A N 1
ATOM 902 C CA . LEU A 1 115 ? 12.07 -13.492 -4.504 1 98.81 115 LEU A CA 1
ATOM 903 C C . LEU A 1 115 ? 12.75 -13.609 -3.143 1 98.81 115 LEU A C 1
ATOM 905 O O . LEU A 1 115 ? 13.461 -14.578 -2.877 1 98.81 115 LEU A O 1
ATOM 909 N N . HIS A 1 116 ? 12.477 -12.719 -2.227 1 98.75 116 HIS A N 1
ATOM 910 C CA . HIS A 1 116 ? 13.234 -12.633 -0.98 1 98.75 116 HIS A CA 1
ATOM 911 C C . HIS A 1 116 ? 12.672 -13.586 0.073 1 98.75 116 HIS A C 1
ATOM 913 O O . HIS A 1 116 ? 13.344 -13.891 1.06 1 98.75 116 HIS A O 1
ATOM 919 N N . GLU A 1 117 ? 11.414 -14.055 -0.133 1 98.69 117 GLU A N 1
ATOM 920 C CA . GLU A 1 117 ? 10.828 -15.039 0.772 1 98.69 117 GLU A CA 1
ATOM 921 C C . GLU A 1 117 ? 11.156 -16.453 0.33 1 98.69 117 GLU A C 1
ATOM 923 O O . GLU A 1 117 ? 10.758 -17.422 0.983 1 98.69 117 GLU A O 1
ATOM 928 N N . GLY A 1 118 ? 11.93 -16.5 -0.772 1 98.44 118 GLY A N 1
ATOM 929 C CA . GLY A 1 118 ? 12.156 -17.828 -1.313 1 98.44 118 GLY A CA 1
ATOM 930 C C . GLY A 1 118 ? 10.883 -18.531 -1.729 1 98.44 118 GLY A C 1
ATOM 931 O O . GLY A 1 118 ? 10.719 -19.734 -1.482 1 98.44 118 GLY A O 1
ATOM 932 N N . ALA A 1 119 ? 9.953 -17.828 -2.279 1 98.81 119 ALA A N 1
ATOM 933 C CA . ALA A 1 119 ? 8.633 -18.328 -2.648 1 98.81 119 ALA A CA 1
ATOM 934 C C . ALA A 1 119 ? 8.414 -18.234 -4.156 1 98.81 119 ALA A C 1
ATOM 936 O O . ALA A 1 119 ? 9.141 -17.516 -4.855 1 98.81 119 ALA A O 1
ATOM 937 N N . ALA A 1 120 ? 7.457 -18.969 -4.645 1 98.75 120 ALA A N 1
ATOM 938 C CA . ALA A 1 120 ? 6.926 -18.734 -5.984 1 98.75 120 ALA A CA 1
ATOM 939 C C . ALA A 1 120 ? 5.891 -17.625 -5.977 1 98.75 120 ALA A C 1
ATOM 941 O O . ALA A 1 120 ? 5.363 -17.266 -4.918 1 98.75 120 ALA A O 1
ATOM 942 N N . LEU A 1 121 ? 5.699 -17.062 -7.133 1 98.88 121 LEU A N 1
ATOM 943 C CA . LEU A 1 121 ? 4.664 -16.047 -7.332 1 98.88 121 LEU A CA 1
ATOM 944 C C . LEU A 1 121 ? 3.576 -16.562 -8.266 1 98.88 121 LEU A C 1
ATOM 946 O O . LEU A 1 121 ? 3.848 -16.875 -9.43 1 98.88 121 LEU A O 1
ATOM 950 N N . LEU A 1 122 ? 2.383 -16.703 -7.746 1 98.75 122 LEU A N 1
ATOM 951 C CA . LEU A 1 122 ? 1.232 -17.062 -8.57 1 98.75 122 LEU A CA 1
ATOM 952 C C . LEU A 1 122 ? 0.598 -15.812 -9.18 1 98.75 122 LEU A C 1
ATOM 954 O O . LEU A 1 122 ? 0.076 -14.961 -8.461 1 98.75 122 LEU A O 1
ATOM 958 N N . THR A 1 123 ? 0.647 -15.719 -10.508 1 98.31 123 THR A N 1
ATOM 959 C CA . THR A 1 123 ? 0.122 -14.547 -11.195 1 98.31 123 THR A CA 1
ATOM 960 C C . THR A 1 123 ? -0.364 -14.922 -12.594 1 98.31 123 THR A C 1
ATOM 962 O O . THR A 1 123 ? 0.051 -15.938 -13.156 1 98.31 123 THR A O 1
ATOM 965 N N . ALA A 1 124 ? -1.292 -14.125 -13.086 1 96.88 124 ALA A N 1
ATOM 966 C CA . ALA A 1 124 ? -1.746 -14.297 -14.461 1 96.88 124 ALA A CA 1
ATOM 967 C C . ALA A 1 124 ? -1.145 -13.234 -15.375 1 96.88 124 ALA A C 1
ATOM 969 O O . ALA A 1 124 ? -1.554 -13.094 -16.531 1 96.88 124 ALA A O 1
ATOM 970 N N . ASP A 1 125 ? -0.194 -12.469 -14.875 1 96.75 125 ASP A N 1
ATOM 971 C CA . ASP A 1 125 ? 0.344 -11.32 -15.594 1 96.75 125 ASP A CA 1
ATOM 972 C C . ASP A 1 125 ? 1.524 -11.727 -16.484 1 96.75 125 ASP A C 1
ATOM 974 O O . ASP A 1 125 ? 2.674 -11.703 -16.031 1 96.75 125 ASP A O 1
ATOM 978 N N . GLU A 1 126 ? 1.246 -11.914 -17.734 1 96.81 126 GLU A N 1
ATOM 979 C CA . GLU A 1 126 ? 2.271 -12.305 -18.703 1 96.81 126 GLU A CA 1
ATOM 980 C C . GLU A 1 126 ? 3.271 -11.172 -18.922 1 96.81 126 GLU A C 1
ATOM 982 O O . GLU A 1 126 ? 4.445 -11.422 -19.219 1 96.81 126 GLU A O 1
ATOM 987 N N . THR A 1 127 ? 2.779 -9.977 -18.859 1 97.31 127 THR A N 1
ATOM 988 C CA . THR A 1 127 ? 3.646 -8.82 -19.047 1 97.31 127 THR A CA 1
ATOM 989 C C . THR A 1 127 ? 4.738 -8.781 -17.969 1 97.31 127 THR A C 1
ATOM 991 O O . THR A 1 127 ? 5.895 -8.484 -18.266 1 97.31 127 THR A O 1
ATOM 994 N N . LEU A 1 128 ? 4.379 -9.117 -16.75 1 98.12 128 LEU A N 1
ATOM 995 C CA . LEU A 1 128 ? 5.359 -9.18 -15.68 1 98.12 128 LEU A CA 1
ATOM 996 C C . LEU A 1 128 ? 6.398 -10.266 -15.945 1 98.12 128 LEU A C 1
ATOM 998 O O . LEU A 1 128 ? 7.598 -10.031 -15.797 1 98.12 128 LEU A O 1
ATOM 1002 N N . LEU A 1 129 ? 5.957 -11.422 -16.344 1 98.5 129 LEU A N 1
ATOM 1003 C CA . LEU A 1 129 ? 6.867 -12.516 -16.656 1 98.5 129 LEU A CA 1
ATOM 1004 C C . LEU A 1 129 ? 7.855 -12.109 -17.734 1 98.5 129 LEU A C 1
ATOM 1006 O O . LEU A 1 129 ? 9.062 -12.328 -17.594 1 98.5 129 LEU A O 1
ATOM 1010 N N . LYS A 1 130 ? 7.375 -11.523 -18.812 1 98.19 130 LYS A N 1
ATOM 1011 C CA . LYS A 1 130 ? 8.219 -11.094 -19.922 1 98.19 130 LYS A CA 1
ATOM 1012 C C . LYS A 1 130 ? 9.25 -10.07 -19.453 1 98.19 130 LYS A C 1
ATOM 1014 O O . LYS A 1 130 ? 10.422 -10.141 -19.828 1 98.19 130 LYS A O 1
ATOM 1019 N N . PHE A 1 131 ? 8.828 -9.164 -18.641 1 98.69 131 PHE A N 1
ATOM 1020 C CA . PHE A 1 131 ? 9.711 -8.133 -18.109 1 98.69 131 PHE A CA 1
ATOM 1021 C C . PHE A 1 131 ? 10.82 -8.75 -17.266 1 98.69 131 PHE A C 1
ATOM 1023 O O . PHE A 1 131 ? 11.992 -8.406 -17.422 1 98.69 131 PHE A O 1
ATOM 1030 N N . ILE A 1 132 ? 10.43 -9.625 -16.344 1 98.69 132 ILE A N 1
ATOM 1031 C CA . ILE A 1 132 ? 11.383 -10.258 -15.445 1 98.69 132 ILE A CA 1
ATOM 1032 C C . ILE A 1 132 ? 12.438 -11.023 -16.25 1 98.69 132 ILE A C 1
ATOM 1034 O O . ILE A 1 132 ? 13.633 -10.922 -15.969 1 98.69 132 ILE A O 1
ATOM 1038 N N . LYS A 1 133 ? 12.008 -11.75 -17.219 1 98.31 133 LYS A N 1
ATOM 1039 C CA . LYS A 1 133 ? 12.93 -12.477 -18.094 1 98.31 133 LYS A CA 1
ATOM 1040 C C . LYS A 1 133 ? 13.867 -11.523 -18.828 1 98.31 133 LYS A C 1
ATOM 1042 O O . LYS A 1 133 ? 15.086 -11.719 -18.828 1 98.31 133 LYS A O 1
ATOM 1047 N N . ALA A 1 134 ? 13.32 -10.516 -19.391 1 98.12 134 ALA A N 1
ATOM 1048 C CA . ALA A 1 134 ? 14.086 -9.562 -20.203 1 98.12 134 ALA A CA 1
ATOM 1049 C C . ALA A 1 134 ? 15.148 -8.867 -19.359 1 98.12 134 ALA A C 1
ATOM 1051 O O . ALA A 1 134 ? 16.234 -8.555 -19.859 1 98.12 134 ALA A O 1
ATOM 1052 N N . GLU A 1 135 ? 14.867 -8.648 -18.094 1 97.12 135 GLU A N 1
ATOM 1053 C CA . GLU A 1 135 ? 15.766 -7.875 -17.234 1 97.12 135 GLU A CA 1
ATOM 1054 C C . GLU A 1 135 ? 16.734 -8.781 -16.484 1 97.12 135 GLU A C 1
ATOM 1056 O O . GLU A 1 135 ? 17.547 -8.312 -15.688 1 97.12 135 GLU A O 1
ATOM 1061 N N . GLY A 1 136 ? 16.594 -10.055 -16.672 1 97.62 136 GLY A N 1
ATOM 1062 C CA . GLY A 1 136 ? 17.578 -11 -16.172 1 97.62 136 GLY A CA 1
ATOM 1063 C C . GLY A 1 136 ? 17.344 -11.414 -14.734 1 97.62 136 GLY A C 1
ATOM 1064 O O . GLY A 1 136 ? 18.25 -11.891 -14.055 1 97.62 136 GLY A O 1
ATOM 1065 N N . TYR A 1 137 ? 16.141 -11.188 -14.258 1 97.81 137 TYR A N 1
ATOM 1066 C CA . TYR A 1 137 ? 15.781 -11.672 -12.93 1 97.81 137 TYR A CA 1
ATOM 1067 C C . TYR A 1 137 ? 15.305 -13.117 -12.984 1 97.81 137 TYR A C 1
ATOM 1069 O O . TYR A 1 137 ? 15.102 -13.664 -14.07 1 97.81 137 TYR A O 1
ATOM 1077 N N . ASP A 1 138 ? 15.203 -13.734 -11.859 1 98.5 138 ASP A N 1
ATOM 1078 C CA . ASP A 1 138 ? 14.805 -15.141 -11.781 1 98.5 138 ASP A CA 1
ATOM 1079 C C . ASP A 1 138 ? 13.336 -15.312 -12.141 1 98.5 138 ASP A C 1
ATOM 1081 O O . ASP A 1 138 ? 12.453 -15.141 -11.297 1 98.5 138 ASP A O 1
ATOM 1085 N N . ALA A 1 139 ? 13.094 -15.664 -13.305 1 98.69 139 ALA A N 1
ATOM 1086 C CA . ALA A 1 139 ? 11.727 -15.844 -13.797 1 98.69 139 ALA A CA 1
ATOM 1087 C C . ALA A 1 139 ? 11.172 -17.203 -13.391 1 98.69 139 ALA A C 1
ATOM 1089 O O . ALA A 1 139 ? 9.961 -17.438 -13.5 1 98.69 139 ALA A O 1
ATOM 1090 N N . SER A 1 140 ? 12.039 -18.094 -12.969 1 98.62 140 SER A N 1
ATOM 1091 C CA . SER A 1 140 ? 11.625 -19.453 -12.656 1 98.62 140 SER A CA 1
ATOM 1092 C C . SER A 1 140 ? 10.703 -19.484 -11.445 1 98.62 140 SER A C 1
ATOM 1094 O O . SER A 1 140 ? 10 -20.469 -11.211 1 98.62 140 SER A O 1
ATOM 1096 N N . ILE A 1 141 ? 10.656 -18.438 -10.68 1 98.75 141 ILE A N 1
ATOM 1097 C CA . ILE A 1 141 ? 9.836 -18.422 -9.477 1 98.75 141 ILE A CA 1
ATOM 1098 C C . ILE A 1 141 ? 8.414 -17.984 -9.82 1 98.75 141 ILE A C 1
ATOM 1100 O O . ILE A 1 141 ? 7.516 -18.047 -8.977 1 98.75 141 ILE A O 1
ATOM 1104 N N . ILE A 1 142 ? 8.172 -17.531 -11.039 1 98.75 142 ILE A N 1
ATOM 1105 C CA . ILE A 1 142 ? 6.84 -17.078 -11.445 1 98.75 142 ILE A CA 1
ATOM 1106 C C . ILE A 1 142 ? 6.02 -18.266 -11.938 1 98.75 142 ILE A C 1
ATOM 1108 O O . ILE A 1 142 ? 6.402 -18.953 -12.898 1 98.75 142 ILE A O 1
ATOM 1112 N N . LEU A 1 143 ? 5.008 -18.578 -11.25 1 98.25 143 LEU A N 1
ATOM 1113 C CA . LEU A 1 143 ? 3.982 -19.516 -11.688 1 98.25 143 LEU A CA 1
ATOM 1114 C C . LEU A 1 143 ? 2.859 -18.797 -12.422 1 98.25 143 LEU A C 1
ATOM 1116 O O . LEU A 1 143 ? 1.967 -18.219 -11.789 1 98.25 143 LEU A O 1
ATOM 1120 N N . LEU A 1 144 ? 2.896 -18.797 -13.727 1 97.38 144 LEU A N 1
ATOM 1121 C CA . LEU A 1 144 ? 1.936 -18.078 -14.555 1 97.38 144 LEU A CA 1
ATOM 1122 C C . LEU A 1 144 ? 0.669 -18.891 -14.766 1 97.38 144 LEU A C 1
ATOM 1124 O O . LEU A 1 144 ? 0.739 -20.062 -15.148 1 97.38 144 LEU A O 1
ATOM 1128 N N . VAL A 1 145 ? -0.399 -18.297 -14.422 1 94.31 145 VAL A N 1
ATOM 1129 C CA . VAL A 1 145 ? -1.696 -18.922 -14.672 1 94.31 145 VAL A CA 1
ATOM 1130 C C . VAL A 1 145 ? -2.346 -18.281 -15.898 1 94.31 145 VAL A C 1
ATOM 1132 O O . VAL A 1 145 ? -2.479 -17.062 -15.977 1 94.31 145 VAL A O 1
ATOM 1135 N N . ARG A 1 146 ? -2.754 -19.062 -16.828 1 87.88 146 ARG A N 1
ATOM 1136 C CA . ARG A 1 146 ? -3.404 -18.547 -18.031 1 87.88 146 ARG A CA 1
ATOM 1137 C C . ARG A 1 146 ? -4.906 -18.391 -17.812 1 87.88 146 ARG A C 1
ATOM 1139 O O . ARG A 1 146 ? -5.57 -19.312 -17.328 1 87.88 146 ARG A O 1
ATOM 1146 N N . THR A 1 147 ? -5.289 -17.172 -17.875 1 78.31 147 THR A N 1
ATOM 1147 C CA . THR A 1 147 ? -6.707 -16.891 -17.688 1 78.31 147 THR A CA 1
ATOM 1148 C C . THR A 1 147 ? -7.516 -17.344 -18.891 1 78.31 147 THR A C 1
ATOM 1150 O O . THR A 1 147 ? -7.051 -17.234 -20.031 1 78.31 147 THR A O 1
ATOM 1153 N N . ARG A 1 148 ? -8.438 -18.203 -18.703 1 69 148 ARG A N 1
ATOM 1154 C CA . ARG A 1 148 ? -9.328 -18.672 -19.766 1 69 148 ARG A CA 1
ATOM 1155 C C . ARG A 1 148 ? -10.219 -17.547 -20.266 1 69 148 ARG A C 1
ATOM 1157 O O . ARG A 1 148 ? -10.758 -16.781 -19.469 1 69 148 ARG A O 1
ATOM 1164 N N . ARG A 1 149 ? -9.922 -17.062 -21.594 1 53.84 149 ARG A N 1
ATOM 1165 C CA . ARG A 1 149 ? -10.789 -16.078 -22.234 1 53.84 149 ARG A CA 1
ATOM 1166 C C . ARG A 1 149 ? -12.219 -16.594 -22.328 1 53.84 149 ARG A C 1
ATOM 1168 O O . ARG A 1 149 ? -12.445 -17.812 -22.422 1 53.84 149 ARG A O 1
ATOM 1175 N N . MET B 1 1 ? 0.177 12.828 27.156 1 77.31 1 MET B N 1
ATOM 1176 C CA . MET B 1 1 ? 0.59 11.992 26.031 1 77.31 1 MET B CA 1
ATOM 1177 C C . MET B 1 1 ? 1.003 12.859 24.844 1 77.31 1 MET B C 1
ATOM 1179 O O . MET B 1 1 ? 0.464 13.945 24.641 1 77.31 1 MET B O 1
ATOM 1183 N N . LYS B 1 2 ? 2.098 12.633 24.078 1 92.38 2 LYS B N 1
ATOM 1184 C CA . LYS B 1 2 ? 2.553 13.43 22.953 1 92.38 2 LYS B CA 1
ATOM 1185 C C . LYS B 1 2 ? 1.516 13.445 21.828 1 92.38 2 LYS B C 1
ATOM 1187 O O . LYS B 1 2 ? 0.915 12.414 21.531 1 92.38 2 LYS B O 1
ATOM 1192 N N . PRO B 1 3 ? 1.211 14.664 21.391 1 97.62 3 PRO B N 1
ATOM 1193 C CA . PRO B 1 3 ? 0.32 14.664 20.234 1 97.62 3 PRO B CA 1
ATOM 1194 C C . PRO B 1 3 ? 0.898 13.898 19.047 1 97.62 3 PRO B C 1
ATOM 1196 O O . PRO B 1 3 ? 2.119 13.758 18.938 1 97.62 3 PRO B O 1
ATOM 1199 N N . ARG B 1 4 ? 0.071 13.375 18.25 1 98.75 4 ARG B N 1
ATOM 1200 C CA . ARG B 1 4 ? 0.484 12.539 17.125 1 98.75 4 ARG B CA 1
ATOM 1201 C C . ARG B 1 4 ? 0.051 13.164 15.797 1 98.75 4 ARG B C 1
ATOM 1203 O O . ARG B 1 4 ? -1 13.805 15.719 1 98.75 4 ARG B O 1
ATOM 1210 N N . LEU B 1 5 ? 0.915 12.922 14.766 1 98.81 5 LEU B N 1
ATOM 1211 C CA . LEU B 1 5 ? 0.712 13.539 13.461 1 98.81 5 LEU B CA 1
ATOM 1212 C C . LEU B 1 5 ? 0.997 12.547 12.344 1 98.81 5 LEU B C 1
ATOM 1214 O O . LEU B 1 5 ? 2.133 12.094 12.18 1 98.81 5 LEU B O 1
ATOM 1218 N N . VAL B 1 6 ? -0.07 12.188 11.648 1 98.94 6 VAL B N 1
ATOM 1219 C CA . VAL B 1 6 ? 0.11 11.398 10.438 1 98.94 6 VAL B CA 1
ATOM 1220 C C . VAL B 1 6 ? 0.509 12.305 9.281 1 98.94 6 VAL B C 1
ATOM 1222 O O . VAL B 1 6 ? -0.139 13.328 9.031 1 98.94 6 VAL B O 1
ATOM 1225 N N . LEU B 1 7 ? 1.583 11.984 8.664 1 98.69 7 LEU B N 1
ATOM 1226 C CA . LEU B 1 7 ? 2.07 12.719 7.508 1 98.69 7 LEU B CA 1
ATOM 1227 C C . LEU B 1 7 ? 1.572 12.094 6.207 1 98.69 7 LEU B C 1
ATOM 1229 O O . LEU B 1 7 ? 1.718 10.891 6 1 98.69 7 LEU B O 1
ATOM 1233 N N . ASP B 1 8 ? 0.964 12.883 5.355 1 98.19 8 ASP B N 1
ATOM 1234 C CA . ASP B 1 8 ? 0.753 12.312 4.027 1 98.19 8 ASP B CA 1
ATOM 1235 C C . ASP B 1 8 ? 2.062 12.242 3.246 1 98.19 8 ASP B C 1
ATOM 1237 O O . ASP B 1 8 ? 3.121 12.609 3.764 1 98.19 8 ASP B O 1
ATOM 1241 N N . THR B 1 9 ? 2.035 11.742 2.102 1 97.88 9 THR B N 1
ATOM 1242 C CA . THR B 1 9 ? 3.242 11.352 1.38 1 97.88 9 THR B CA 1
ATOM 1243 C C . THR B 1 9 ? 4.105 12.57 1.07 1 97.88 9 THR B C 1
ATOM 1245 O O . THR B 1 9 ? 5.328 12.523 1.213 1 97.88 9 THR B O 1
ATOM 1248 N N . SER B 1 10 ? 3.479 13.742 0.777 1 96.5 10 SER B N 1
ATOM 1249 C CA . SER B 1 10 ? 4.223 14.938 0.399 1 96.5 10 SER B CA 1
ATOM 1250 C C . SER B 1 10 ? 5.113 15.422 1.539 1 96.5 10 SER B C 1
ATOM 1252 O O . SER B 1 10 ? 6.141 16.062 1.303 1 96.5 10 SER B O 1
ATOM 1254 N N . PHE B 1 11 ? 4.773 14.992 2.748 1 97.12 11 PHE B N 1
ATOM 1255 C CA . PHE B 1 11 ? 5.48 15.523 3.908 1 97.12 11 PHE B CA 1
ATOM 1256 C C . PHE B 1 11 ? 6.508 14.516 4.422 1 97.12 11 PHE B C 1
ATOM 1258 O O . PHE B 1 11 ? 7.281 14.828 5.328 1 97.12 11 PHE B O 1
ATOM 1265 N N . VAL B 1 12 ? 6.535 13.398 3.84 1 96.62 12 VAL B N 1
ATOM 1266 C CA . VAL B 1 12 ? 7.547 12.398 4.172 1 96.62 12 VAL B CA 1
ATOM 1267 C C . VAL B 1 12 ? 8.672 12.438 3.141 1 96.62 12 VAL B C 1
ATOM 1269 O O . VAL B 1 12 ? 9.82 12.109 3.451 1 96.62 12 VAL B O 1
ATOM 1272 N N . LEU B 1 13 ? 8.391 12.914 1.943 1 95.19 13 LEU B N 1
ATOM 1273 C CA . LEU B 1 13 ? 9.312 12.914 0.817 1 95.19 13 LEU B CA 1
ATOM 1274 C C . LEU B 1 13 ? 10.586 13.68 1.155 1 95.19 13 LEU B C 1
ATOM 1276 O O . LEU B 1 13 ? 11.688 13.25 0.794 1 95.19 13 LEU B O 1
ATOM 1280 N N . PRO B 1 14 ? 10.492 14.766 1.943 1 92.5 14 PRO B N 1
ATOM 1281 C CA . PRO B 1 14 ? 11.711 15.492 2.287 1 92.5 14 PRO B CA 1
ATOM 1282 C C . PRO B 1 14 ? 12.68 14.648 3.117 1 92.5 14 PRO B C 1
ATOM 1284 O O . PRO B 1 14 ? 13.898 14.82 3.01 1 92.5 14 PRO B O 1
ATOM 1287 N N . PHE B 1 15 ? 12.203 13.68 3.943 1 92.12 15 PHE B N 1
ATOM 1288 C CA . PHE B 1 15 ? 13.062 12.773 4.703 1 92.12 15 PHE B CA 1
ATOM 1289 C C . PHE B 1 15 ? 13.891 11.906 3.768 1 92.12 15 PHE B C 1
ATOM 1291 O O . PHE B 1 15 ? 14.898 11.32 4.184 1 92.12 15 PHE B O 1
ATOM 1298 N N . LEU B 1 16 ? 13.445 11.875 2.514 1 91.38 16 LEU B N 1
ATOM 1299 C CA . LEU B 1 16 ? 14.117 11.031 1.529 1 91.38 16 LEU B CA 1
ATOM 1300 C C . LEU B 1 16 ? 14.914 11.875 0.541 1 91.38 16 LEU B C 1
ATOM 1302 O O . LEU B 1 16 ? 15.406 11.359 -0.469 1 91.38 16 LEU B O 1
ATOM 1306 N N . GLY B 1 17 ? 14.984 13.133 0.777 1 87.69 17 GLY B N 1
ATOM 1307 C CA . GLY B 1 17 ? 15.766 14.023 -0.067 1 87.69 17 GLY B CA 1
ATOM 1308 C C . GLY B 1 17 ? 14.992 14.539 -1.269 1 87.69 17 GLY B C 1
ATOM 1309 O O . GLY B 1 17 ? 15.586 15.031 -2.229 1 87.69 17 GLY B O 1
ATOM 1310 N N . VAL B 1 18 ? 13.711 14.32 -1.281 1 87.5 18 VAL B N 1
ATOM 1311 C CA . VAL B 1 18 ? 12.883 14.781 -2.387 1 87.5 18 VAL B CA 1
ATOM 1312 C C . VAL B 1 18 ? 12.148 16.062 -1.981 1 87.5 18 VAL B C 1
ATOM 1314 O O . VAL B 1 18 ? 11.367 16.062 -1.025 1 87.5 18 VAL B O 1
ATOM 1317 N N . ASN B 1 19 ? 12.367 17.078 -2.723 1 83.94 19 ASN B N 1
ATOM 1318 C CA . ASN B 1 19 ? 11.672 18.328 -2.488 1 83.94 19 ASN B CA 1
ATOM 1319 C C . ASN B 1 19 ? 10.328 18.375 -3.209 1 83.94 19 ASN B C 1
ATOM 1321 O O . ASN B 1 19 ? 10.227 17.984 -4.371 1 83.94 19 ASN B O 1
ATOM 1325 N N . VAL B 1 20 ? 9.367 18.812 -2.428 1 87.19 20 VAL B N 1
ATOM 1326 C CA . VAL B 1 20 ? 8.031 18.953 -3.006 1 87.19 20 VAL B CA 1
ATOM 1327 C C . VAL B 1 20 ? 7.719 20.422 -3.254 1 87.19 20 VAL B C 1
ATOM 1329 O O . VAL B 1 20 ? 7.805 21.25 -2.338 1 87.19 20 VAL B O 1
ATOM 1332 N N . ARG B 1 21 ? 7.387 20.625 -4.48 1 87.56 21 ARG B N 1
ATOM 1333 C CA . ARG B 1 21 ? 7.102 22.016 -4.855 1 87.56 21 ARG B CA 1
ATOM 1334 C C . ARG B 1 21 ? 5.938 22.562 -4.043 1 87.56 21 ARG B C 1
ATOM 1336 O O . ARG B 1 21 ? 4.902 21.906 -3.904 1 87.56 21 ARG B O 1
ATOM 1343 N N . GLY B 1 22 ? 6.152 23.688 -3.447 1 89.62 22 GLY B N 1
ATOM 1344 C CA . GLY B 1 22 ? 5.078 24.391 -2.768 1 89.62 22 GLY B CA 1
ATOM 1345 C C . GLY B 1 22 ? 4.98 24.062 -1.292 1 89.62 22 GLY B C 1
ATOM 1346 O O . GLY B 1 22 ? 4.195 24.656 -0.561 1 89.62 22 GLY B O 1
ATOM 1347 N N . ILE B 1 23 ? 5.715 23.109 -0.882 1 89.5 23 ILE B N 1
ATOM 1348 C CA . ILE B 1 23 ? 5.684 22.734 0.527 1 89.5 23 ILE B CA 1
ATOM 1349 C C . ILE B 1 23 ? 6.988 23.141 1.201 1 89.5 23 ILE B C 1
ATOM 1351 O O . ILE B 1 23 ? 8.078 22.859 0.695 1 89.5 23 ILE B O 1
ATOM 1355 N N . ASP B 1 24 ? 6.828 23.859 2.248 1 88.19 24 ASP B N 1
ATOM 1356 C CA . ASP B 1 24 ? 7.984 24.203 3.068 1 88.19 24 ASP B CA 1
ATOM 1357 C C . ASP B 1 24 ? 8.625 22.953 3.668 1 88.19 24 ASP B C 1
ATOM 1359 O O . ASP B 1 24 ? 7.996 22.25 4.457 1 88.19 24 ASP B O 1
ATOM 1363 N N . PRO B 1 25 ? 9.852 22.734 3.389 1 83.5 25 PRO B N 1
ATOM 1364 C CA . PRO B 1 25 ? 10.492 21.516 3.9 1 83.5 25 PRO B CA 1
ATOM 1365 C C . PRO B 1 25 ? 10.648 21.531 5.422 1 83.5 25 PRO B C 1
ATOM 1367 O O . PRO B 1 25 ? 10.867 20.469 6.027 1 83.5 25 PRO B O 1
ATOM 1370 N N . GLY B 1 26 ? 10.461 22.656 6.043 1 90.62 26 GLY B N 1
ATOM 1371 C CA . GLY B 1 26 ? 10.664 22.766 7.477 1 90.62 26 GLY B CA 1
ATOM 1372 C C . GLY B 1 26 ? 9.398 22.516 8.281 1 90.62 26 GLY B C 1
ATOM 1373 O O . GLY B 1 26 ? 9.445 22.453 9.508 1 90.62 26 GLY B O 1
ATOM 1374 N N . ILE B 1 27 ? 8.344 22.328 7.641 1 94.44 27 ILE B N 1
ATOM 1375 C CA . ILE B 1 27 ? 7.055 22.266 8.328 1 94.44 27 ILE B CA 1
ATOM 1376 C C . ILE B 1 27 ? 7.023 21.047 9.25 1 94.44 27 ILE B C 1
ATOM 1378 O O . ILE B 1 27 ? 6.547 21.141 10.383 1 94.44 27 ILE B O 1
ATOM 1382 N N . VAL B 1 28 ? 7.469 19.938 8.812 1 96.31 28 VAL B N 1
ATOM 1383 C CA . VAL B 1 28 ? 7.449 18.719 9.609 1 96.31 28 VAL B CA 1
ATOM 1384 C C . VAL B 1 28 ? 8.359 18.891 10.828 1 96.31 28 VAL B C 1
ATOM 1386 O O . VAL B 1 28 ? 8.016 18.453 11.93 1 96.31 28 VAL B O 1
ATOM 1389 N N . GLU B 1 29 ? 9.492 19.531 10.602 1 94.31 29 GLU B N 1
ATOM 1390 C CA . GLU B 1 29 ? 10.414 19.812 11.703 1 94.31 29 GLU B CA 1
ATOM 1391 C C . GLU B 1 29 ? 9.766 20.703 12.758 1 94.31 29 GLU B C 1
ATOM 1393 O O . GLU B 1 29 ? 10.047 20.547 13.953 1 94.31 29 GLU B O 1
ATOM 1398 N N . GLU B 1 30 ? 9.008 21.578 12.297 1 95.5 30 GLU B N 1
ATOM 1399 C CA . GLU B 1 30 ? 8.297 22.453 13.227 1 95.5 30 GLU B CA 1
ATOM 1400 C C . GLU B 1 30 ? 7.379 21.641 14.141 1 95.5 30 GLU B C 1
ATOM 1402 O O . GLU B 1 30 ? 7.367 21.844 15.359 1 95.5 30 GLU B O 1
ATOM 1407 N N . TYR B 1 31 ? 6.664 20.688 13.594 1 96.69 31 TYR B N 1
ATOM 1408 C CA . TYR B 1 31 ? 5.777 19.859 14.398 1 96.69 31 TYR B CA 1
ATOM 1409 C C . TYR B 1 31 ? 6.578 18.938 15.328 1 96.69 31 TYR B C 1
ATOM 1411 O O . TYR B 1 31 ? 6.207 18.734 16.484 1 96.69 31 TYR B O 1
ATOM 1419 N N . ALA B 1 32 ? 7.605 18.453 14.781 1 96 32 ALA B N 1
ATOM 1420 C CA . ALA B 1 32 ? 8.469 17.609 15.609 1 96 32 ALA B CA 1
ATOM 1421 C C . ALA B 1 32 ? 9 18.391 16.812 1 96 32 ALA B C 1
ATOM 1423 O O . ALA B 1 32 ? 9.023 17.859 17.922 1 96 32 ALA B O 1
ATOM 1424 N N . SER B 1 33 ? 9.383 19.609 16.594 1 96.25 33 SER B N 1
ATOM 1425 C CA . SER B 1 33 ? 9.922 20.453 17.656 1 96.25 33 SER B CA 1
ATOM 1426 C C . SER B 1 33 ? 8.867 20.766 18.703 1 96.25 33 SER B C 1
ATOM 1428 O O . SER B 1 33 ? 9.195 21.062 19.844 1 96.25 33 SER B O 1
ATOM 1430 N N . GLN B 1 34 ? 7.633 20.703 18.297 1 96.75 34 GLN B N 1
ATOM 1431 C CA . GLN B 1 34 ? 6.516 20.953 19.203 1 96.75 34 GLN B CA 1
ATOM 1432 C C . GLN B 1 34 ? 6.152 19.703 19.984 1 96.75 34 GLN B C 1
ATOM 1434 O O . GLN B 1 34 ? 5.219 19.719 20.797 1 96.75 34 GLN B O 1
ATOM 1439 N N . GLY B 1 35 ? 6.867 18.594 19.703 1 96.5 35 GLY B N 1
ATOM 1440 C CA . GLY B 1 35 ? 6.695 17.391 20.5 1 96.5 35 GLY B CA 1
ATOM 1441 C C . GLY B 1 35 ? 5.797 16.359 19.844 1 96.5 35 GLY B C 1
ATOM 1442 O O . GLY B 1 35 ? 5.48 15.336 20.438 1 96.5 35 GLY B O 1
ATOM 1443 N N . TYR B 1 36 ? 5.391 16.578 18.594 1 97.88 36 TYR B N 1
ATOM 1444 C CA . TYR B 1 36 ? 4.539 15.625 17.906 1 97.88 36 TYR B CA 1
ATOM 1445 C C . TYR B 1 36 ? 5.301 14.344 17.609 1 97.88 36 TYR B C 1
ATOM 1447 O O . TYR B 1 36 ? 6.469 14.383 17.203 1 97.88 36 TYR B O 1
ATOM 1455 N N . GLU B 1 37 ? 4.66 13.266 17.844 1 98.38 37 GLU B N 1
ATOM 1456 C CA . GLU B 1 37 ? 5.113 12.016 17.25 1 98.38 37 GLU B CA 1
ATOM 1457 C C . GLU B 1 37 ? 4.68 11.922 15.781 1 98.38 37 GLU B C 1
ATOM 1459 O O . GLU B 1 37 ? 3.488 12.016 15.477 1 98.38 37 GLU B O 1
ATOM 1464 N N . LEU B 1 38 ? 5.602 11.742 14.938 1 98.5 38 LEU B N 1
ATOM 1465 C CA . LEU B 1 38 ? 5.32 11.68 13.508 1 98.5 38 LEU B CA 1
ATOM 1466 C C . LEU B 1 38 ? 5.027 10.25 13.07 1 98.5 38 LEU B C 1
ATOM 1468 O O . LEU B 1 38 ? 5.781 9.328 13.398 1 98.5 38 LEU B O 1
ATOM 1472 N N . LEU B 1 39 ? 3.896 10.07 12.352 1 98.81 39 LEU B N 1
ATOM 1473 C CA . LEU B 1 39 ? 3.424 8.758 11.922 1 98.81 39 LEU B CA 1
ATOM 1474 C C . LEU B 1 39 ? 3.268 8.703 10.406 1 98.81 39 LEU B C 1
ATOM 1476 O O . LEU B 1 39 ? 3.016 9.727 9.766 1 98.81 39 LEU B O 1
ATOM 1480 N N . TYR B 1 40 ? 3.389 7.57 9.891 1 98.88 40 TYR B N 1
ATOM 1481 C CA . TYR B 1 40 ? 3.102 7.258 8.5 1 98.88 40 TYR B CA 1
ATOM 1482 C C . TYR B 1 40 ? 2.477 5.875 8.367 1 98.88 40 TYR B C 1
ATOM 1484 O O . TYR B 1 40 ? 3.008 4.895 8.891 1 98.88 40 TYR B O 1
ATOM 1492 N N . PRO B 1 41 ? 1.312 5.824 7.645 1 98.81 41 PRO B N 1
ATOM 1493 C CA . PRO B 1 41 ? 0.712 4.496 7.504 1 98.81 41 PRO B CA 1
ATOM 1494 C C . PRO B 1 41 ? 1.577 3.541 6.684 1 98.81 41 PRO B C 1
ATOM 1496 O O . PRO B 1 41 ? 1.944 3.854 5.551 1 98.81 41 PRO B O 1
ATOM 1499 N N . LEU B 1 42 ? 1.815 2.404 7.258 1 98.56 42 LEU B N 1
ATOM 1500 C CA . LEU B 1 42 ? 2.562 1.383 6.535 1 98.56 42 LEU B CA 1
ATOM 1501 C C . LEU B 1 42 ? 1.911 1.087 5.188 1 98.56 42 LEU B C 1
ATOM 1503 O O . LEU B 1 42 ? 2.602 0.952 4.176 1 98.56 42 LEU B O 1
ATOM 1507 N N . LEU B 1 43 ? 0.653 1.114 5.133 1 98.69 43 LEU B N 1
ATOM 1508 C CA . LEU B 1 43 ? -0.104 0.787 3.93 1 98.69 43 LEU B CA 1
ATOM 1509 C C . LEU B 1 43 ? 0.1 1.849 2.854 1 98.69 43 LEU B C 1
ATOM 1511 O O . LEU B 1 43 ? -0.232 1.627 1.687 1 98.69 43 LEU B O 1
ATOM 1515 N N . ALA B 1 44 ? 0.691 2.977 3.162 1 98.62 44 ALA B N 1
ATOM 1516 C CA . ALA B 1 44 ? 0.874 4.055 2.191 1 98.62 44 ALA B CA 1
ATOM 1517 C C . ALA B 1 44 ? 2.258 3.986 1.553 1 98.62 44 ALA B C 1
ATOM 1519 O O . ALA B 1 44 ? 2.557 4.742 0.625 1 98.62 44 ALA B O 1
ATOM 1520 N N . LEU B 1 45 ? 3.061 3.045 1.948 1 98.44 45 LEU B N 1
ATOM 1521 C CA . LEU B 1 45 ? 4.426 2.947 1.45 1 98.44 45 LEU B CA 1
ATOM 1522 C C . LEU B 1 45 ? 4.441 2.758 -0.062 1 98.44 45 LEU B C 1
ATOM 1524 O O . LEU B 1 45 ? 5.262 3.361 -0.76 1 98.44 45 LEU B O 1
ATOM 1528 N N . PRO B 1 46 ? 3.531 1.969 -0.639 1 98.56 46 PRO B N 1
ATOM 1529 C CA . PRO B 1 46 ? 3.57 1.83 -2.096 1 98.56 46 PRO B CA 1
ATOM 1530 C C . PRO B 1 46 ? 3.363 3.158 -2.82 1 98.56 46 PRO B C 1
ATOM 1532 O O . PRO B 1 46 ? 3.92 3.369 -3.902 1 98.56 46 PRO B O 1
ATOM 1535 N N . GLU B 1 47 ? 2.529 3.984 -2.229 1 98.12 47 GLU B N 1
ATOM 1536 C CA . GLU B 1 47 ? 2.355 5.328 -2.773 1 98.12 47 GLU B CA 1
ATOM 1537 C C . GLU B 1 47 ? 3.666 6.109 -2.744 1 98.12 47 GLU B C 1
ATOM 1539 O O . GLU B 1 47 ? 4.047 6.727 -3.742 1 98.12 47 GLU B O 1
ATOM 1544 N N . LEU B 1 48 ? 4.355 6.062 -1.648 1 97.75 48 LEU B N 1
ATOM 1545 C CA . LEU B 1 48 ? 5.652 6.719 -1.498 1 97.75 48 LEU B CA 1
ATOM 1546 C C . LEU B 1 48 ? 6.652 6.18 -2.512 1 97.75 48 LEU B C 1
ATOM 1548 O O . LEU B 1 48 ? 7.348 6.953 -3.178 1 97.75 48 LEU B O 1
ATOM 1552 N N . LEU B 1 49 ? 6.699 4.863 -2.654 1 97.38 49 LEU B N 1
ATOM 1553 C CA . LEU B 1 49 ? 7.625 4.223 -3.584 1 97.38 49 LEU B CA 1
ATOM 1554 C C . LEU B 1 49 ? 7.336 4.648 -5.02 1 97.38 49 LEU B C 1
ATOM 1556 O O . LEU B 1 49 ? 8.258 4.906 -5.793 1 97.38 49 LEU B O 1
ATOM 1560 N N . GLY B 1 50 ? 6.059 4.734 -5.293 1 96.31 50 GLY B N 1
ATOM 1561 C CA . GLY B 1 50 ? 5.68 5.207 -6.613 1 96.31 50 GLY B CA 1
ATOM 1562 C C . GLY B 1 50 ? 6.129 6.633 -6.891 1 96.31 50 GLY B C 1
ATOM 1563 O O . GLY B 1 50 ? 6.656 6.922 -7.965 1 96.31 50 GLY B O 1
ATOM 1564 N N . VAL B 1 51 ? 5.945 7.488 -5.961 1 95.56 51 VAL B N 1
ATOM 1565 C CA . VAL B 1 51 ? 6.27 8.898 -6.125 1 95.56 51 VAL B CA 1
ATOM 1566 C C . VAL B 1 51 ? 7.777 9.07 -6.297 1 95.56 51 VAL B C 1
ATOM 1568 O O . VAL B 1 51 ? 8.234 9.773 -7.199 1 95.56 51 VAL B O 1
ATOM 1571 N N . ILE B 1 52 ? 8.531 8.367 -5.52 1 95.69 52 ILE B N 1
ATOM 1572 C CA . ILE B 1 52 ? 9.984 8.555 -5.543 1 95.69 52 ILE B CA 1
ATOM 1573 C C . ILE B 1 52 ? 10.555 8 -6.844 1 95.69 52 ILE B C 1
ATOM 1575 O O . ILE B 1 52 ? 11.5 8.562 -7.402 1 95.69 52 ILE B O 1
ATOM 1579 N N . THR B 1 53 ? 10.031 6.926 -7.348 1 95.69 53 THR B N 1
ATOM 1580 C CA . THR B 1 53 ? 10.539 6.348 -8.586 1 95.69 53 THR B CA 1
ATOM 1581 C C . THR B 1 53 ? 10.172 7.223 -9.781 1 95.69 53 THR B C 1
ATOM 1583 O O . THR B 1 53 ? 10.969 7.398 -10.703 1 95.69 53 THR B O 1
ATOM 1586 N N . ARG B 1 54 ? 8.977 7.762 -9.695 1 94.31 54 ARG B N 1
ATOM 1587 C CA . ARG B 1 54 ? 8.578 8.68 -10.758 1 94.31 54 ARG B CA 1
ATOM 1588 C C . ARG B 1 54 ? 9.469 9.914 -10.781 1 94.31 54 ARG B C 1
ATOM 1590 O O . ARG B 1 54 ? 9.844 10.398 -11.852 1 94.31 54 ARG B O 1
ATOM 1597 N N . ALA B 1 55 ? 9.734 10.43 -9.602 1 93 55 ALA B N 1
ATOM 1598 C CA . ALA B 1 55 ? 10.625 11.578 -9.5 1 93 55 ALA B CA 1
ATOM 1599 C C . ALA B 1 55 ? 12.008 11.258 -10.07 1 93 55 ALA B C 1
ATOM 1601 O O . ALA B 1 55 ? 12.586 12.062 -10.797 1 93 55 ALA B O 1
ATOM 1602 N N . ALA B 1 56 ? 12.469 10.109 -9.734 1 94 56 ALA B N 1
ATOM 1603 C CA . ALA B 1 56 ? 13.773 9.68 -10.242 1 94 56 ALA B CA 1
ATOM 1604 C C . ALA B 1 56 ? 13.75 9.531 -11.766 1 94 56 ALA B C 1
ATOM 1606 O O . ALA B 1 56 ? 14.672 9.961 -12.453 1 94 56 ALA B O 1
ATOM 1607 N N . GLU B 1 57 ? 12.703 8.961 -12.25 1 93.56 57 GLU B N 1
ATOM 1608 C CA . GLU B 1 57 ? 12.547 8.789 -13.688 1 93.56 57 GLU B CA 1
ATOM 1609 C C . GLU B 1 57 ? 12.547 10.133 -14.414 1 93.56 57 GLU B C 1
ATOM 1611 O O . GLU B 1 57 ? 13.188 10.281 -15.453 1 93.56 57 GLU B O 1
ATOM 1616 N N . LYS B 1 58 ? 11.812 11.047 -13.891 1 92.31 58 LYS B N 1
ATOM 1617 C CA . LYS B 1 58 ? 11.719 12.375 -14.477 1 92.31 58 LYS B CA 1
ATOM 1618 C C . LYS B 1 58 ? 13.094 13.039 -14.547 1 92.31 58 LYS B C 1
ATOM 1620 O O . LYS B 1 58 ? 13.359 13.828 -15.461 1 92.31 58 LYS B O 1
ATOM 1625 N N . ARG B 1 59 ? 13.953 12.656 -13.648 1 92.44 59 ARG B N 1
ATOM 1626 C CA . ARG B 1 59 ? 15.297 13.219 -13.602 1 92.44 59 ARG B CA 1
ATOM 1627 C C . ARG B 1 59 ? 16.266 12.383 -14.438 1 92.44 59 ARG B C 1
ATOM 1629 O O . ARG B 1 59 ? 17.469 12.664 -14.453 1 92.44 59 ARG B O 1
ATOM 1636 N N . GLY B 1 60 ? 15.82 11.312 -14.992 1 92.62 60 GLY B N 1
ATOM 1637 C CA . GLY B 1 60 ? 16.641 10.477 -15.852 1 92.62 60 GLY B CA 1
ATOM 1638 C C . GLY B 1 60 ? 17.578 9.57 -15.086 1 92.62 60 GLY B C 1
ATOM 1639 O O . GLY B 1 60 ? 18.625 9.172 -15.602 1 92.62 60 GLY B O 1
ATOM 1640 N N . LEU B 1 61 ? 17.125 9.258 -13.875 1 91 61 LEU B N 1
ATOM 1641 C CA . LEU B 1 61 ? 17.984 8.406 -13.047 1 91 61 LEU B CA 1
ATOM 1642 C C . LEU B 1 61 ? 17.641 6.938 -13.25 1 91 61 LEU B C 1
ATOM 1644 O O . LEU B 1 61 ? 16.469 6.562 -13.305 1 91 61 LEU B O 1
ATOM 1648 N N . GLY B 1 62 ? 18.625 6.098 -13.422 1 88.12 62 GLY B N 1
ATOM 1649 C CA . GLY B 1 62 ? 18.438 4.664 -13.539 1 88.12 62 GLY B CA 1
ATOM 1650 C C . GLY B 1 62 ? 18.375 3.959 -12.195 1 88.12 62 GLY B C 1
ATOM 1651 O O . GLY B 1 62 ? 17.984 2.787 -12.125 1 88.12 62 GLY B O 1
ATOM 1652 N N . LYS B 1 63 ? 18.812 4.727 -11.227 1 91.81 63 LYS B N 1
ATOM 1653 C CA . LYS B 1 63 ? 18.781 4.223 -9.859 1 91.81 63 LYS B CA 1
ATOM 1654 C C . LYS B 1 63 ? 18.438 5.332 -8.867 1 91.81 63 LYS B C 1
ATOM 1656 O O . LYS B 1 63 ? 18.594 6.516 -9.18 1 91.81 63 LYS B O 1
ATOM 1661 N N . LEU B 1 64 ? 17.938 4.969 -7.73 1 93.88 64 LEU B N 1
ATOM 1662 C CA . LEU B 1 64 ? 17.688 5.969 -6.695 1 93.88 64 LEU B CA 1
ATOM 1663 C C . LEU B 1 64 ? 19 6.449 -6.078 1 93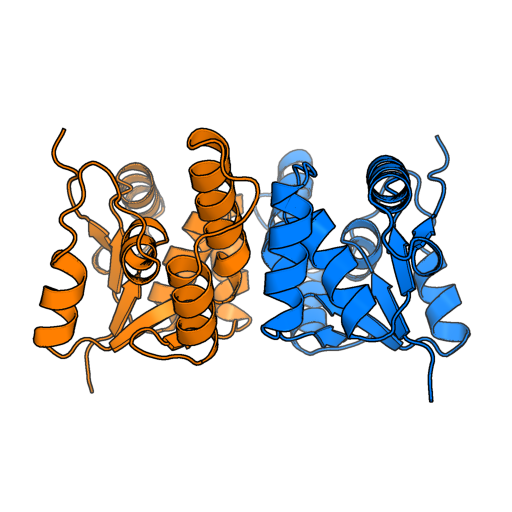.88 64 LEU B C 1
ATOM 1665 O O . LEU B 1 64 ? 19.922 5.664 -5.902 1 93.88 64 LEU B O 1
ATOM 1669 N N . PRO B 1 65 ? 19.031 7.734 -5.773 1 92.31 65 PRO B N 1
ATOM 1670 C CA . PRO B 1 65 ? 20.203 8.219 -5.023 1 92.31 65 PRO B CA 1
ATOM 1671 C C . PRO B 1 65 ? 20.375 7.52 -3.68 1 92.31 65 PRO B C 1
ATOM 1673 O O . PRO B 1 65 ? 19.391 7.074 -3.082 1 92.31 65 PRO B O 1
ATOM 1676 N N . ARG B 1 66 ? 21.625 7.402 -3.277 1 93.25 66 ARG B N 1
ATOM 1677 C CA . ARG B 1 66 ? 21.938 6.758 -2.008 1 93.25 66 ARG B CA 1
ATOM 1678 C C . ARG B 1 66 ? 21.156 7.391 -0.86 1 93.25 66 ARG B C 1
ATOM 1680 O O . ARG B 1 66 ? 20.656 6.688 0.022 1 93.25 66 ARG B O 1
ATOM 1687 N N . GLU B 1 67 ? 21 8.648 -0.879 1 92.25 67 GLU B N 1
ATOM 1688 C CA . GLU B 1 67 ? 20.297 9.383 0.165 1 92.25 67 GLU B CA 1
ATOM 1689 C C . GLU B 1 67 ? 18.828 8.961 0.24 1 92.25 67 GLU B C 1
ATOM 1691 O O . GLU B 1 67 ? 18.266 8.828 1.33 1 92.25 67 GLU B O 1
ATOM 1696 N N . ALA B 1 68 ? 18.25 8.773 -0.892 1 94.62 68 ALA B N 1
ATOM 1697 C CA . ALA B 1 68 ? 16.859 8.328 -0.936 1 94.62 68 ALA B CA 1
ATOM 1698 C C . ALA B 1 68 ? 16.719 6.926 -0.353 1 94.62 68 ALA B C 1
ATOM 1700 O O . ALA B 1 68 ? 15.797 6.664 0.435 1 94.62 68 ALA B O 1
ATOM 1701 N N . LEU B 1 69 ? 17.625 6.055 -0.726 1 95.44 69 LEU B N 1
ATOM 1702 C CA . LEU B 1 69 ? 17.609 4.684 -0.222 1 95.44 69 LEU B CA 1
ATOM 1703 C C . LEU B 1 69 ? 17.812 4.656 1.288 1 95.44 69 LEU B C 1
ATOM 1705 O O . LEU B 1 69 ? 17.125 3.928 2.004 1 95.44 69 LEU B O 1
ATOM 1709 N N . GLU B 1 70 ? 18.719 5.488 1.735 1 95.62 70 GLU B N 1
ATOM 1710 C CA . GLU B 1 70 ? 18.984 5.586 3.168 1 95.62 70 GLU B CA 1
ATOM 1711 C C . GLU B 1 70 ? 17.766 6.141 3.914 1 95.62 70 GLU B C 1
ATOM 1713 O O . GLU B 1 70 ? 17.469 5.699 5.023 1 95.62 70 GLU B O 1
ATOM 1718 N N . GLY B 1 71 ? 17.125 7.09 3.32 1 95.31 71 GLY B N 1
ATOM 1719 C CA . GLY B 1 71 ? 15.898 7.629 3.896 1 95.31 71 GLY B CA 1
ATOM 1720 C C . GLY B 1 71 ? 14.797 6.598 4.012 1 95.31 71 GLY B C 1
ATOM 1721 O O . GLY B 1 71 ? 14.094 6.543 5.027 1 95.31 71 GLY B O 1
ATOM 1722 N N . ILE B 1 72 ? 14.703 5.773 2.984 1 96.75 72 ILE B N 1
ATOM 1723 C CA . ILE B 1 72 ? 13.703 4.715 2.984 1 96.75 72 ILE B CA 1
ATOM 1724 C C . ILE B 1 72 ? 14.023 3.697 4.078 1 96.75 72 ILE B C 1
ATOM 1726 O O . ILE B 1 72 ? 13.133 3.262 4.809 1 96.75 72 ILE B O 1
ATOM 1730 N N . GLU B 1 73 ? 15.242 3.344 4.16 1 96.81 73 GLU B N 1
ATOM 1731 C CA . GLU B 1 73 ? 15.656 2.4 5.195 1 96.81 73 GLU B CA 1
ATOM 1732 C C . GLU B 1 73 ? 15.383 2.957 6.59 1 96.81 73 GLU B C 1
ATOM 1734 O O . GLU B 1 73 ? 14.891 2.24 7.465 1 96.81 73 GLU B O 1
ATOM 1739 N N . ALA B 1 74 ? 15.68 4.219 6.816 1 96.44 74 ALA B N 1
ATOM 1740 C CA . ALA B 1 74 ? 15.414 4.883 8.094 1 96.44 74 ALA B CA 1
ATOM 1741 C C . ALA B 1 74 ? 13.922 4.883 8.406 1 96.44 74 ALA B C 1
ATOM 1743 O O . ALA B 1 74 ? 13.523 4.656 9.555 1 96.44 74 ALA B O 1
ATOM 1744 N N . LEU B 1 75 ? 13.141 5.082 7.395 1 96.31 75 LEU B N 1
ATOM 1745 C CA . LEU B 1 75 ? 11.688 5.07 7.562 1 96.31 75 LEU B CA 1
ATOM 1746 C C . LEU B 1 75 ? 11.203 3.693 7.996 1 96.31 75 LEU B C 1
ATOM 1748 O O . LEU B 1 75 ? 10.398 3.576 8.922 1 96.31 75 LEU B O 1
ATOM 1752 N N . ILE B 1 76 ? 11.734 2.686 7.371 1 95.81 76 ILE B N 1
ATOM 1753 C CA . ILE B 1 76 ? 11.352 1.311 7.668 1 95.81 76 ILE B CA 1
ATOM 1754 C C . ILE B 1 76 ? 11.734 0.964 9.102 1 95.81 76 ILE B C 1
ATOM 1756 O O . ILE B 1 76 ? 11.016 0.23 9.789 1 95.81 76 ILE B O 1
ATOM 1760 N N . ARG B 1 77 ? 12.766 1.604 9.555 1 95.56 77 ARG B N 1
ATOM 1761 C CA . ARG B 1 77 ? 13.242 1.346 10.914 1 95.56 77 ARG B CA 1
ATOM 1762 C C . ARG B 1 77 ? 12.5 2.207 11.93 1 95.56 77 ARG B C 1
ATOM 1764 O O . ARG B 1 77 ? 12.703 2.061 13.133 1 95.56 77 ARG B O 1
ATOM 1771 N N . GLY B 1 78 ? 11.695 3.094 11.445 1 94.44 78 GLY B N 1
ATOM 1772 C CA . GLY B 1 78 ? 10.906 3.936 12.328 1 94.44 78 GLY B CA 1
ATOM 1773 C C . GLY B 1 78 ? 11.703 5.07 12.938 1 94.44 78 GLY B C 1
ATOM 1774 O O . GLY B 1 78 ? 11.414 5.504 14.055 1 94.44 78 GLY B O 1
ATOM 1775 N N . GLU B 1 79 ? 12.734 5.457 12.125 1 93.38 79 GLU B N 1
ATOM 1776 C CA . GLU B 1 79 ? 13.547 6.578 12.586 1 93.38 79 GLU B CA 1
ATOM 1777 C C . GLU B 1 79 ? 12.883 7.914 12.258 1 93.38 79 GLU B C 1
ATOM 1779 O O . GLU B 1 79 ? 12.539 8.172 11.109 1 93.38 79 GLU B O 1
ATOM 1784 N N . ASP B 1 80 ? 12.57 8.781 13.164 1 92.81 80 ASP B N 1
ATOM 1785 C CA . ASP B 1 80 ? 12 10.117 13.023 1 92.81 80 ASP B CA 1
ATOM 1786 C C . ASP B 1 80 ? 10.492 10.047 12.75 1 92.81 80 ASP B C 1
ATOM 1788 O O . ASP B 1 80 ? 9.727 10.836 13.297 1 92.81 80 ASP B O 1
ATOM 1792 N N . VAL B 1 81 ? 10.156 9.07 11.867 1 97.62 81 VAL B N 1
ATOM 1793 C CA . VAL B 1 81 ? 8.758 8.82 11.531 1 97.62 81 VAL B CA 1
ATOM 1794 C C . VAL B 1 81 ? 8.406 7.367 11.828 1 97.62 81 VAL B C 1
ATOM 1796 O O . VAL B 1 81 ? 9.078 6.449 11.352 1 97.62 81 VAL B O 1
ATOM 1799 N N . LYS B 1 82 ? 7.438 7.125 12.594 1 98.06 82 LYS B N 1
ATOM 1800 C CA . LYS B 1 82 ? 7.027 5.773 12.953 1 98.06 82 LYS B CA 1
ATOM 1801 C C . LYS B 1 82 ? 6.016 5.219 11.953 1 98.06 82 LYS B C 1
ATOM 1803 O O . LYS B 1 82 ? 5.02 5.875 11.648 1 98.06 82 LYS B O 1
ATOM 1808 N N . LEU B 1 83 ? 6.23 4.039 11.484 1 98.44 83 LEU B N 1
ATOM 1809 C CA . LEU B 1 83 ? 5.262 3.361 10.625 1 98.44 83 LEU B CA 1
ATOM 1810 C C . LEU B 1 83 ? 4.141 2.746 11.461 1 98.44 83 LEU B C 1
ATOM 1812 O O . LEU B 1 83 ? 4.402 2.062 12.453 1 98.44 83 LEU B O 1
ATOM 1816 N N . VAL B 1 84 ? 2.947 3.025 11.078 1 98.56 84 VAL B N 1
ATOM 1817 C CA . VAL B 1 84 ? 1.79 2.475 11.773 1 98.56 84 VAL B CA 1
ATOM 1818 C C . VAL B 1 84 ? 1.321 1.202 11.07 1 98.56 84 VAL B C 1
ATOM 1820 O O . VAL B 1 84 ? 0.909 1.242 9.906 1 98.56 84 VAL B O 1
ATOM 1823 N N . GLU B 1 85 ? 1.396 0.085 11.789 1 97.81 85 GLU B N 1
ATOM 1824 C CA . GLU B 1 85 ? 0.84 -1.161 11.273 1 97.81 85 GLU B CA 1
ATOM 1825 C C . GLU B 1 85 ? -0.68 -1.084 11.156 1 97.81 85 GLU B C 1
ATOM 1827 O O . GLU B 1 85 ? -1.343 -0.511 12.023 1 97.81 85 GLU B O 1
ATOM 1832 N N . PRO B 1 86 ? -1.179 -1.669 10.102 1 97.88 86 PRO B N 1
ATOM 1833 C CA . PRO B 1 86 ? -2.631 -1.581 9.93 1 97.88 86 PRO B CA 1
ATOM 1834 C C . PRO B 1 86 ? -3.395 -2.434 10.938 1 97.88 86 PRO B C 1
ATOM 1836 O O . PRO B 1 86 ? -2.945 -3.525 11.297 1 97.88 86 PRO B O 1
ATOM 1839 N N . ARG B 1 87 ? -4.5 -1.868 11.359 1 97.62 87 ARG B N 1
ATOM 1840 C CA . ARG B 1 87 ? -5.539 -2.578 12.102 1 97.62 87 ARG B CA 1
ATOM 1841 C C . ARG B 1 87 ? -6.824 -2.676 11.281 1 97.62 87 ARG B C 1
ATOM 1843 O O . ARG B 1 87 ? -6.988 -1.965 10.289 1 97.62 87 ARG B O 1
ATOM 1850 N N . PHE B 1 88 ? -7.648 -3.58 11.711 1 97.31 88 PHE B N 1
ATOM 1851 C CA . PHE B 1 88 ? -8.883 -3.785 10.961 1 97.31 88 PHE B CA 1
ATOM 1852 C C . PHE B 1 88 ? -9.688 -2.494 10.883 1 97.31 88 PHE B C 1
ATOM 1854 O O . PHE B 1 88 ? -10.266 -2.178 9.836 1 97.31 88 PHE B O 1
ATOM 1861 N N . GLU B 1 89 ? -9.703 -1.75 11.953 1 97.88 89 GLU B N 1
ATOM 1862 C CA . GLU B 1 89 ? -10.492 -0.524 11.984 1 97.88 89 GLU B CA 1
ATOM 1863 C C . GLU B 1 89 ? -9.977 0.494 10.969 1 97.88 89 GLU B C 1
ATOM 1865 O O . GLU B 1 89 ? -10.758 1.241 10.383 1 97.88 89 GLU B O 1
ATOM 1870 N N . HIS B 1 90 ? -8.594 0.581 10.789 1 98.62 90 HIS B N 1
ATOM 1871 C CA . HIS B 1 90 ? -8.039 1.438 9.75 1 98.62 90 HIS B CA 1
ATOM 1872 C C . HIS B 1 90 ? -8.602 1.082 8.375 1 98.62 90 HIS B C 1
ATOM 1874 O O . HIS B 1 90 ? -9.031 1.963 7.633 1 98.62 90 HIS B O 1
ATOM 1880 N N . ILE B 1 91 ? -8.648 -0.164 8.125 1 98.19 91 ILE B N 1
ATOM 1881 C CA . ILE B 1 91 ? -9.016 -0.683 6.812 1 98.19 91 ILE B CA 1
ATOM 1882 C C . ILE B 1 91 ? -10.516 -0.533 6.602 1 98.19 91 ILE B C 1
ATOM 1884 O O . ILE B 1 91 ? -10.961 -0.06 5.551 1 98.19 91 ILE B O 1
ATOM 1888 N N . ALA B 1 92 ? -11.289 -0.866 7.574 1 97 92 ALA B N 1
ATOM 1889 C CA . ALA B 1 92 ? -12.742 -0.784 7.48 1 97 92 ALA B CA 1
ATOM 1890 C C . ALA B 1 92 ? -13.195 0.644 7.188 1 97 92 ALA B C 1
ATOM 1892 O O . ALA B 1 92 ? -14.008 0.873 6.293 1 97 92 ALA B O 1
ATOM 1893 N N . THR B 1 93 ? -12.648 1.604 7.91 1 97.69 93 THR B N 1
ATOM 1894 C CA . THR B 1 93 ? -13.016 3 7.707 1 97.69 93 THR B CA 1
ATOM 1895 C C . THR B 1 93 ? -12.539 3.492 6.344 1 97.69 93 THR B C 1
ATOM 1897 O O . THR B 1 93 ? -13.25 4.234 5.66 1 97.69 93 THR B O 1
ATOM 1900 N N . ALA B 1 94 ? -11.336 3.098 5.926 1 98.38 94 ALA B N 1
ATOM 1901 C CA . ALA B 1 94 ? -10.852 3.48 4.602 1 98.38 94 ALA B CA 1
ATOM 1902 C C . ALA B 1 94 ? -11.773 2.967 3.504 1 98.38 94 ALA B C 1
ATOM 1904 O O . ALA B 1 94 ? -12.078 3.688 2.551 1 98.38 94 ALA B O 1
ATOM 1905 N N . LEU B 1 95 ? -12.25 1.761 3.641 1 97.5 95 LEU B N 1
ATOM 1906 C CA . LEU B 1 95 ? -13.164 1.158 2.676 1 97.5 95 LEU B CA 1
ATOM 1907 C C . LEU B 1 95 ? -14.5 1.9 2.65 1 97.5 95 LEU B C 1
ATOM 1909 O O . LEU B 1 95 ? -15.07 2.125 1.581 1 97.5 95 LEU B O 1
ATOM 1913 N N . GLU B 1 96 ? -14.945 2.244 3.816 1 96.81 96 GLU B N 1
ATOM 1914 C CA . GLU B 1 96 ? -16.172 3.016 3.906 1 96.81 96 GLU B CA 1
ATOM 1915 C C . GLU B 1 96 ? -16.047 4.352 3.178 1 96.81 96 GLU B C 1
ATOM 1917 O O . GLU B 1 96 ? -16.922 4.727 2.4 1 96.81 96 GLU B O 1
ATOM 1922 N N . LEU B 1 97 ? -14.992 5.023 3.41 1 97.81 97 LEU B N 1
ATOM 1923 C CA . LEU B 1 97 ? -14.75 6.312 2.766 1 97.81 97 LEU B CA 1
ATOM 1924 C C . LEU B 1 97 ? -14.703 6.16 1.25 1 97.81 97 LEU B C 1
ATOM 1926 O O . LEU B 1 97 ? -15.289 6.965 0.522 1 97.81 97 LEU B O 1
ATOM 1930 N N . ARG B 1 98 ? -14.008 5.168 0.815 1 97.69 98 ARG B N 1
ATOM 1931 C CA . ARG B 1 98 ? -13.891 4.918 -0.617 1 97.69 98 ARG B CA 1
ATOM 1932 C C . ARG B 1 98 ? -15.258 4.648 -1.241 1 97.69 98 ARG B C 1
ATOM 1934 O O . ARG B 1 98 ? -15.555 5.137 -2.334 1 97.69 98 ARG B O 1
ATOM 1941 N N . LEU B 1 99 ? -16.078 3.908 -0.609 1 96.75 99 LEU B N 1
ATOM 1942 C CA . LEU B 1 99 ? -17.391 3.518 -1.131 1 96.75 99 LEU B CA 1
ATOM 1943 C C . LEU B 1 99 ? -18.375 4.68 -1.062 1 96.75 99 LEU B C 1
ATOM 1945 O O . LEU B 1 99 ? -19.359 4.699 -1.789 1 96.75 99 LEU B O 1
ATOM 1949 N N . ARG B 1 100 ? -18.062 5.59 -0.168 1 96.06 100 ARG B N 1
ATOM 1950 C CA . ARG B 1 100 ? -18.891 6.789 -0.089 1 96.06 100 ARG B CA 1
ATOM 1951 C C . ARG B 1 100 ? -18.531 7.773 -1.2 1 96.06 100 ARG B C 1
ATOM 1953 O O . ARG B 1 100 ? -19.203 8.789 -1.377 1 96.06 100 ARG B O 1
ATOM 1960 N N . GLY B 1 101 ? -17.422 7.477 -1.866 1 94.56 101 GLY B N 1
ATOM 1961 C CA . GLY B 1 101 ? -17.234 8.25 -3.086 1 94.56 101 GLY B CA 1
ATOM 1962 C C . GLY B 1 101 ? -15.844 8.82 -3.234 1 94.56 101 GLY B C 1
ATOM 1963 O O . GLY B 1 101 ? -15.492 9.359 -4.289 1 94.56 101 GLY B O 1
ATOM 1964 N N . HIS B 1 102 ? -15.016 8.734 -2.207 1 94.75 102 HIS B N 1
ATOM 1965 C CA . HIS B 1 102 ? -13.656 9.219 -2.404 1 94.75 102 HIS B CA 1
ATOM 1966 C C . HIS B 1 102 ? -12.836 8.25 -3.248 1 94.75 102 HIS B C 1
ATOM 1968 O O . HIS B 1 102 ? -12.625 7.102 -2.852 1 94.75 102 HIS B O 1
ATOM 1974 N N . ARG B 1 103 ? -12.156 8.672 -4.23 1 93.31 103 ARG B N 1
ATOM 1975 C CA . ARG B 1 103 ? -11.664 7.777 -5.273 1 93.31 103 ARG B CA 1
ATOM 1976 C C . ARG B 1 103 ? -10.258 7.293 -4.953 1 93.31 103 ARG B C 1
ATOM 1978 O O . ARG B 1 103 ? -9.805 6.277 -5.488 1 93.31 103 ARG B O 1
ATOM 1985 N N . ASP B 1 104 ? -9.523 8.102 -4.156 1 97.31 104 ASP B N 1
ATOM 1986 C CA . ASP B 1 104 ? -8.148 7.695 -3.895 1 97.31 104 ASP B CA 1
ATOM 1987 C C . ASP B 1 104 ? -8.047 6.891 -2.602 1 97.31 104 ASP B C 1
ATOM 1989 O O . ASP B 1 104 ? -8.219 7.438 -1.509 1 97.31 104 ASP B O 1
ATOM 1993 N N . ILE B 1 105 ? -7.746 5.605 -2.717 1 98.19 105 ILE B N 1
ATOM 1994 C CA . ILE B 1 105 ? -7.699 4.695 -1.579 1 98.19 105 ILE B CA 1
ATOM 1995 C C . ILE B 1 105 ? -6.613 5.141 -0.604 1 98.19 105 ILE B C 1
ATOM 1997 O O . ILE B 1 105 ? -6.746 4.965 0.608 1 98.19 105 ILE B O 1
ATOM 2001 N N . PHE B 1 106 ? -5.523 5.777 -1.043 1 98.69 106 PHE B N 1
ATOM 2002 C CA . PHE B 1 106 ? -4.457 6.203 -0.146 1 98.69 106 PHE B CA 1
ATOM 2003 C C . PHE B 1 106 ? -4.906 7.387 0.706 1 98.69 106 PHE B C 1
ATOM 2005 O O . PHE B 1 106 ? -4.621 7.438 1.904 1 98.69 106 PHE B O 1
ATOM 2012 N N . ASP B 1 107 ? -5.641 8.289 0.125 1 98.69 107 ASP B N 1
ATOM 2013 C CA . ASP B 1 107 ? -6.238 9.359 0.919 1 98.69 107 ASP B CA 1
ATOM 2014 C C . ASP B 1 107 ? -7.102 8.789 2.043 1 98.69 107 ASP B C 1
ATOM 2016 O O . ASP B 1 107 ? -7.023 9.25 3.186 1 98.69 107 ASP B O 1
ATOM 2020 N N . CYS B 1 108 ? -7.883 7.793 1.679 1 98.75 108 CYS B N 1
ATOM 2021 C CA . CYS B 1 108 ? -8.758 7.141 2.65 1 98.75 108 CYS B CA 1
ATOM 2022 C C . CYS B 1 108 ? -7.941 6.488 3.76 1 98.75 108 CYS B C 1
ATOM 2024 O O . CYS B 1 108 ? -8.297 6.586 4.938 1 98.75 108 CYS B O 1
ATOM 2026 N N . ILE B 1 109 ? -6.859 5.883 3.42 1 98.88 109 ILE B N 1
ATOM 2027 C CA . ILE B 1 109 ? -5.977 5.211 4.371 1 98.88 109 ILE B CA 1
ATOM 2028 C C . ILE B 1 109 ? -5.336 6.242 5.297 1 98.88 109 ILE B C 1
ATOM 2030 O O . ILE B 1 109 ? -5.281 6.043 6.512 1 98.88 109 ILE B O 1
ATOM 2034 N N . PHE B 1 110 ? -4.898 7.352 4.695 1 98.94 110 PHE B N 1
ATOM 2035 C CA . PHE B 1 110 ? -4.293 8.391 5.512 1 98.94 110 PHE B CA 1
ATOM 2036 C C . PHE B 1 110 ? -5.277 8.906 6.555 1 98.94 110 PHE B C 1
ATOM 2038 O O . PHE B 1 110 ? -4.969 8.938 7.746 1 98.94 110 PHE B O 1
ATOM 2045 N N . TYR B 1 111 ? -6.43 9.266 6.129 1 98.94 111 TYR B N 1
ATOM 2046 C CA . TYR B 1 111 ? -7.43 9.812 7.043 1 98.94 111 TYR B CA 1
ATOM 2047 C C . TYR B 1 111 ? -7.836 8.781 8.086 1 98.94 111 TYR B C 1
ATOM 2049 O O . TYR B 1 111 ? -7.883 9.086 9.281 1 98.94 111 TYR B O 1
ATOM 2057 N N . SER B 1 112 ? -8.172 7.59 7.641 1 98.94 112 SER B N 1
ATOM 2058 C CA . SER B 1 112 ? -8.617 6.535 8.547 1 98.94 112 SER B CA 1
ATOM 2059 C C . SER B 1 112 ? -7.57 6.242 9.617 1 98.94 112 SER B C 1
ATOM 2061 O O . SER B 1 112 ? -7.906 6.051 10.789 1 98.94 112 SER B O 1
ATOM 2063 N N . THR B 1 113 ? -6.293 6.168 9.227 1 98.88 113 THR B N 1
ATOM 2064 C CA . THR B 1 113 ? -5.215 5.93 10.18 1 98.88 113 THR B CA 1
ATOM 2065 C C . THR B 1 113 ? -5.152 7.047 11.219 1 98.88 113 THR B C 1
ATOM 2067 O O . THR B 1 113 ? -5.074 6.785 12.422 1 98.88 113 THR B O 1
ATOM 2070 N N . ALA B 1 114 ? -5.223 8.297 10.727 1 98.94 114 ALA B N 1
ATOM 2071 C CA . ALA B 1 114 ? -5.211 9.43 11.656 1 98.94 114 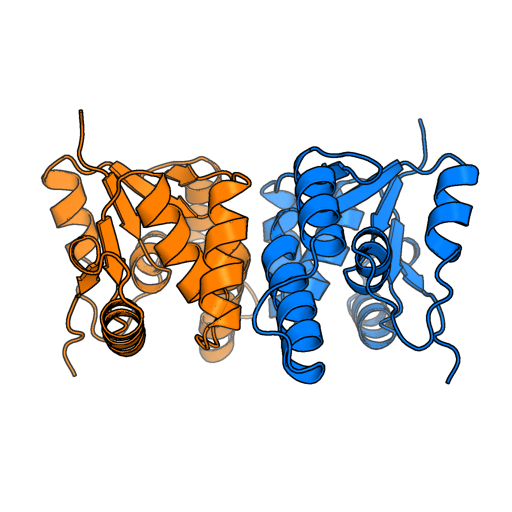ALA B CA 1
ATOM 2072 C C . ALA B 1 114 ? -6.371 9.336 12.641 1 98.94 114 ALA B C 1
ATOM 2074 O O . ALA B 1 114 ? -6.172 9.461 13.852 1 98.94 114 ALA B O 1
ATOM 2075 N N . LEU B 1 115 ? -7.523 9.062 12.148 1 98.81 115 LEU B N 1
ATOM 2076 C CA . LEU B 1 115 ? -8.742 8.969 12.945 1 98.81 115 LEU B CA 1
ATOM 2077 C C . LEU B 1 115 ? -8.578 7.938 14.062 1 98.81 115 LEU B C 1
ATOM 2079 O O . LEU B 1 115 ? -8.797 8.242 15.234 1 98.81 115 LEU B O 1
ATOM 2083 N N . HIS B 1 116 ? -8.094 6.77 13.773 1 98.75 116 HIS B N 1
ATOM 2084 C CA . HIS B 1 116 ? -8.102 5.668 14.719 1 98.75 116 HIS B CA 1
ATOM 2085 C C . HIS B 1 116 ? -6.875 5.711 15.625 1 98.75 116 HIS B C 1
ATOM 2087 O O . HIS B 1 116 ? -6.852 5.078 16.688 1 98.75 116 HIS B O 1
ATOM 2093 N N . GLU B 1 117 ? -5.84 6.461 15.211 1 98.69 117 GLU B N 1
ATOM 2094 C CA . GLU B 1 117 ? -4.66 6.637 16.047 1 98.69 117 GLU B CA 1
ATOM 2095 C C . GLU B 1 117 ? -4.82 7.836 16.984 1 98.69 117 GLU B C 1
ATOM 2097 O O . GLU B 1 117 ? -3.924 8.133 17.766 1 98.69 117 GLU B O 1
ATOM 2102 N N . GLY B 1 118 ? -6 8.453 16.844 1 98.44 118 GLY B N 1
ATOM 2103 C CA . GLY B 1 118 ? -6.152 9.68 17.625 1 98.44 118 GLY B CA 1
ATOM 2104 C C . GLY B 1 118 ? -5.145 10.742 17.25 1 98.44 118 GLY B C 1
ATOM 2105 O O . GLY B 1 118 ? -4.598 11.422 18.125 1 98.44 118 GLY B O 1
ATOM 2106 N N . ALA B 1 119 ? -4.836 10.859 16 1 98.81 119 ALA B N 1
ATOM 2107 C CA . ALA B 1 119 ? -3.812 11.766 15.484 1 98.81 119 ALA B CA 1
ATOM 2108 C C . ALA B 1 119 ? -4.422 12.805 14.547 1 98.81 119 ALA B C 1
ATOM 2110 O O . ALA B 1 119 ? -5.547 12.641 14.07 1 98.81 119 ALA B O 1
ATOM 2111 N N . ALA B 1 120 ? -3.695 13.867 14.336 1 98.75 120 ALA B N 1
ATOM 2112 C CA . ALA B 1 120 ? -3.994 14.766 13.227 1 98.75 120 ALA B CA 1
ATOM 2113 C C . ALA B 1 120 ? -3.396 14.25 11.922 1 98.75 120 ALA B C 1
ATOM 2115 O O . ALA B 1 120 ? -2.506 13.398 11.93 1 98.75 120 ALA B O 1
ATOM 2116 N N . LEU B 1 121 ? -3.973 14.711 10.836 1 98.88 121 LEU B N 1
ATOM 2117 C CA . LEU B 1 121 ? -3.455 14.406 9.508 1 98.88 121 LEU B CA 1
ATOM 2118 C C . LEU B 1 121 ? -2.914 15.664 8.836 1 98.88 121 LEU B C 1
ATOM 2120 O O . LEU B 1 121 ? -3.66 16.625 8.609 1 98.88 121 LEU B O 1
ATOM 2124 N N . LEU B 1 122 ? -1.629 15.688 8.602 1 98.75 122 LEU B N 1
ATOM 2125 C CA . LEU B 1 122 ? -1.016 16.781 7.84 1 98.75 122 LEU B CA 1
ATOM 2126 C C . LEU B 1 122 ? -1.1 16.5 6.344 1 98.75 122 LEU B C 1
ATOM 2128 O O . LEU B 1 122 ? -0.51 15.547 5.844 1 98.75 122 LEU B O 1
ATOM 2132 N N . THR B 1 123 ? -1.842 17.359 5.641 1 98.31 123 THR B N 1
ATOM 2133 C CA . THR B 1 123 ? -2.039 17.172 4.207 1 98.31 123 THR B CA 1
ATOM 2134 C C . THR B 1 123 ? -2.266 18.5 3.51 1 98.31 123 THR B C 1
ATOM 2136 O O . THR B 1 123 ? -2.662 19.484 4.148 1 98.31 123 THR B O 1
ATOM 2139 N N . ALA B 1 124 ? -1.934 18.531 2.242 1 96.88 124 ALA B N 1
ATOM 2140 C CA . ALA B 1 124 ? -2.225 19.719 1.434 1 96.88 124 ALA B CA 1
ATOM 2141 C C . ALA B 1 124 ? -3.439 19.484 0.539 1 96.88 124 ALA B C 1
ATOM 2143 O O . ALA B 1 124 ? -3.73 20.281 -0.347 1 96.88 124 ALA B O 1
ATOM 2144 N N . ASP B 1 125 ? -4.148 18.391 0.737 1 96.69 125 ASP B N 1
ATOM 2145 C CA . ASP B 1 125 ? -5.234 17.984 -0.15 1 96.69 125 ASP B CA 1
ATOM 2146 C C . ASP B 1 125 ? -6.562 18.594 0.29 1 96.69 125 ASP B C 1
ATOM 2148 O O . ASP B 1 125 ? -7.289 18 1.089 1 96.69 125 ASP B O 1
ATOM 2152 N N . GLU B 1 126 ? -6.93 19.656 -0.355 1 96.81 126 GLU B N 1
ATOM 2153 C CA . GLU B 1 126 ? -8.18 20.359 -0.047 1 96.81 126 GLU B CA 1
ATOM 2154 C C . GLU B 1 126 ? -9.383 19.516 -0.438 1 96.81 126 GLU B C 1
ATOM 2156 O O . GLU B 1 126 ? -10.445 19.609 0.187 1 96.81 126 GLU B O 1
ATOM 2161 N N . THR B 1 127 ? -9.227 18.766 -1.488 1 97.25 127 THR B N 1
ATOM 2162 C CA . THR B 1 127 ? -10.312 17.906 -1.943 1 97.25 127 THR B CA 1
ATOM 2163 C C . THR B 1 127 ? -10.672 16.875 -0.87 1 97.25 127 THR B C 1
ATOM 2165 O O . THR B 1 127 ? -11.852 16.609 -0.639 1 97.25 127 THR B O 1
ATOM 2168 N N . LEU B 1 128 ? -9.672 16.344 -0.215 1 98.12 128 LEU B N 1
ATOM 2169 C CA . LEU B 1 128 ? -9.922 15.414 0.874 1 98.12 128 LEU B CA 1
ATOM 2170 C C . LEU B 1 128 ? -10.664 16.094 2.02 1 98.12 128 LEU B C 1
ATOM 2172 O O . LEU B 1 128 ? -11.633 15.547 2.545 1 98.12 128 LEU B O 1
ATOM 2176 N N . LEU B 1 129 ? -10.227 17.25 2.404 1 98.5 129 LEU B N 1
ATOM 2177 C CA . LEU B 1 129 ? -10.875 18 3.477 1 98.5 129 LEU B CA 1
ATOM 2178 C C . LEU B 1 129 ? -12.344 18.234 3.15 1 98.5 129 LEU B C 1
ATOM 2180 O O . LEU B 1 129 ? -13.219 18 3.988 1 98.5 129 LEU B O 1
ATOM 2184 N N . LYS B 1 130 ? -12.633 18.703 1.958 1 98.19 130 LYS B N 1
ATOM 2185 C CA . LYS B 1 130 ? -14 18.984 1.53 1 98.19 130 LYS B CA 1
ATOM 2186 C C . LYS B 1 130 ? -14.852 17.719 1.578 1 98.19 130 LYS B C 1
ATOM 2188 O O . LYS B 1 130 ? -16 17.75 2.035 1 98.19 130 LYS B O 1
ATOM 2193 N N . PHE B 1 131 ? -14.297 16.641 1.138 1 98.69 131 PHE B N 1
ATOM 2194 C CA . PHE B 1 131 ? -15.008 15.375 1.137 1 98.69 131 PHE B CA 1
ATOM 2195 C C . PHE B 1 131 ? -15.352 14.945 2.559 1 98.69 131 PHE B C 1
ATOM 2197 O O . PHE B 1 131 ? -16.484 14.547 2.836 1 98.69 131 PHE B O 1
ATOM 2204 N N . ILE B 1 132 ? -14.359 14.992 3.43 1 98.62 132 ILE B N 1
ATOM 2205 C CA . ILE B 1 132 ? -14.531 14.57 4.816 1 98.62 132 ILE B CA 1
ATOM 2206 C C . ILE B 1 132 ? -15.633 1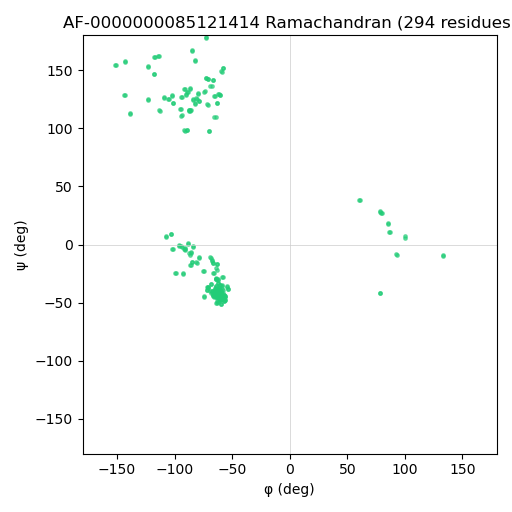5.398 5.473 1 98.62 132 ILE B C 1
ATOM 2208 O O . ILE B 1 132 ? -16.516 14.859 6.152 1 98.62 132 ILE B O 1
ATOM 2212 N N . LYS B 1 133 ? -15.602 16.672 5.273 1 98.31 133 LYS B N 1
ATOM 2213 C CA . LYS B 1 133 ? -16.641 17.562 5.805 1 98.31 133 LYS B CA 1
ATOM 2214 C C . LYS B 1 133 ? -18.016 17.203 5.25 1 98.31 133 LYS B C 1
ATOM 2216 O O . LYS B 1 133 ? -18.969 17.062 6.012 1 98.31 133 LYS B O 1
ATOM 2221 N N . ALA B 1 134 ? -18.078 17.031 3.99 1 98.12 134 ALA B N 1
ATOM 2222 C CA . ALA B 1 134 ? -19.344 16.766 3.307 1 98.12 134 ALA B CA 1
ATOM 2223 C C . ALA B 1 134 ? -19.969 15.469 3.791 1 98.12 134 ALA B C 1
ATOM 2225 O O . ALA B 1 134 ? -21.203 15.352 3.871 1 98.12 134 ALA B O 1
ATOM 2226 N N . GLU B 1 135 ? -19.156 14.492 4.141 1 97.12 135 GLU B N 1
ATOM 2227 C CA . GLU B 1 135 ? -19.641 13.164 4.492 1 97.12 135 GLU B CA 1
ATOM 2228 C C . GLU B 1 135 ? -19.828 13.031 6 1 97.12 135 GLU B C 1
ATOM 2230 O O . GLU B 1 135 ? -20.203 11.961 6.488 1 97.12 135 GLU B O 1
ATOM 2235 N N . GLY B 1 136 ? -19.516 14.047 6.73 1 97.62 136 GLY B N 1
ATOM 2236 C CA . GLY B 1 136 ? -19.844 14.102 8.141 1 97.62 136 GLY B CA 1
ATOM 2237 C C . GLY B 1 136 ? -18.812 13.438 9.031 1 97.62 136 GLY B C 1
ATOM 2238 O O . GLY B 1 136 ? -19.094 13.078 10.172 1 97.62 136 GLY B O 1
ATOM 2239 N N . TYR B 1 137 ? -17.641 13.234 8.492 1 97.75 137 TYR B N 1
ATOM 2240 C CA . TYR B 1 137 ? -16.547 12.719 9.312 1 97.75 137 TYR B CA 1
ATOM 2241 C C . TYR B 1 137 ? -15.836 13.852 10.047 1 97.75 137 TYR B C 1
ATOM 2243 O O . TYR B 1 137 ? -16.094 15.031 9.789 1 97.75 137 TYR B O 1
ATOM 2251 N N . ASP B 1 138 ? -15.031 13.516 11 1 98.5 138 ASP B N 1
ATOM 2252 C CA . ASP B 1 138 ? -14.336 14.508 11.812 1 98.5 138 ASP B CA 1
ATOM 2253 C C . ASP B 1 138 ? -13.258 15.227 11 1 98.5 138 ASP B C 1
ATOM 2255 O O . ASP B 1 138 ? -12.141 14.734 10.867 1 98.5 138 ASP B O 1
ATOM 2259 N N . ALA B 1 139 ? -13.57 16.312 10.539 1 98.69 139 ALA B N 1
ATOM 2260 C CA . ALA B 1 139 ? -12.656 17.109 9.719 1 98.69 139 ALA B CA 1
ATOM 2261 C C . ALA B 1 139 ? -11.664 17.875 10.586 1 98.69 139 ALA B C 1
ATOM 2263 O O . ALA B 1 139 ? -10.664 18.406 10.086 1 98.69 139 ALA B O 1
ATOM 2264 N N . SER B 1 140 ? -11.953 17.984 11.867 1 98.62 140 SER B N 1
ATOM 2265 C CA . SER B 1 140 ? -11.133 18.781 12.766 1 98.62 140 SER B CA 1
ATOM 2266 C C . SER B 1 140 ? -9.742 18.172 12.922 1 98.62 140 SER B C 1
ATOM 2268 O O . SER B 1 140 ? -8.812 18.859 13.367 1 98.62 140 SER B O 1
ATOM 2270 N N . ILE B 1 141 ? -9.555 16.938 12.547 1 98.75 141 ILE B N 1
ATOM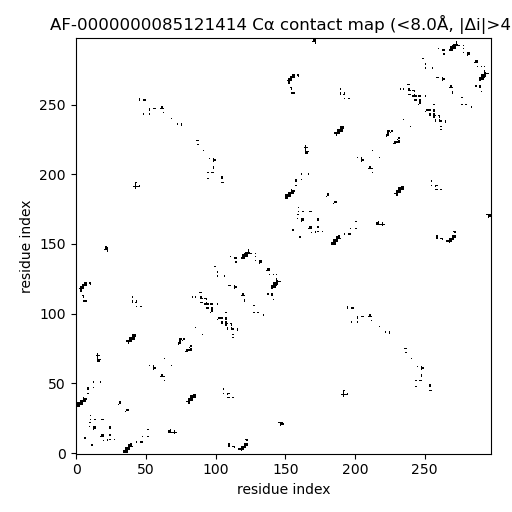 2271 C CA . ILE B 1 141 ? -8.258 16.297 12.727 1 98.75 141 ILE B CA 1
ATOM 2272 C C . ILE B 1 141 ? -7.371 16.578 11.516 1 98.75 141 ILE B C 1
ATOM 2274 O O . ILE B 1 141 ? -6.184 16.234 11.516 1 98.75 141 ILE B O 1
ATOM 2278 N N . ILE B 1 142 ? -7.906 17.188 10.477 1 98.75 142 ILE B N 1
ATOM 2279 C CA . ILE B 1 142 ? -7.125 17.469 9.273 1 98.75 142 ILE B CA 1
ATOM 2280 C C . ILE B 1 142 ? -6.414 18.812 9.438 1 98.75 142 ILE B C 1
ATOM 2282 O O . ILE B 1 142 ? -7.062 19.844 9.617 1 98.75 142 ILE B O 1
ATOM 2286 N N . LEU B 1 143 ? -5.148 18.781 9.469 1 98.25 143 LEU B N 1
ATOM 2287 C CA . LEU B 1 143 ? -4.305 19.969 9.383 1 98.25 143 LEU B CA 1
ATOM 2288 C C . LEU B 1 143 ? -3.92 20.25 7.938 1 98.25 143 LEU B C 1
ATOM 2290 O O . LEU B 1 143 ? -2.992 19.641 7.402 1 98.25 143 LEU B O 1
ATOM 2294 N N . LEU B 1 144 ? -4.625 21.156 7.301 1 97.44 144 LEU B N 1
ATOM 2295 C CA . LEU B 1 144 ? -4.422 21.469 5.891 1 97.44 144 LEU B CA 1
ATOM 2296 C C . LEU B 1 144 ? -3.285 22.469 5.715 1 97.44 144 LEU B C 1
ATOM 2298 O O . LEU B 1 144 ? -3.262 23.516 6.375 1 97.44 144 LEU B O 1
ATOM 2302 N N . VAL B 1 145 ? -2.371 22.078 4.914 1 94.31 145 VAL B N 1
ATOM 2303 C CA . VAL B 1 145 ? -1.275 22.984 4.562 1 94.31 145 VAL B CA 1
ATOM 2304 C C . VAL B 1 145 ? -1.512 23.562 3.17 1 94.31 145 VAL B C 1
ATOM 2306 O O . VAL B 1 145 ? -1.737 22.812 2.211 1 94.31 145 VAL B O 1
ATOM 2309 N N . ARG B 1 146 ? -1.454 24.828 3.023 1 87.62 146 ARG B N 1
ATOM 2310 C CA . ARG B 1 146 ? -1.648 25.469 1.73 1 87.62 146 ARG B CA 1
ATOM 2311 C C . ARG B 1 146 ? -0.335 25.562 0.961 1 87.62 146 ARG B C 1
ATOM 2313 O O . ARG B 1 146 ? 0.679 26.016 1.506 1 87.62 146 ARG B O 1
ATOM 2320 N N . THR B 1 147 ? -0.334 24.859 -0.104 1 78 147 THR B N 1
ATOM 2321 C CA . THR B 1 147 ? 0.87 24.875 -0.928 1 78 147 THR B CA 1
ATOM 2322 C C . THR B 1 147 ? 1.04 26.219 -1.621 1 78 147 THR B C 1
ATOM 2324 O O . THR B 1 147 ? 0.056 26.859 -2.012 1 78 147 THR B O 1
ATOM 2327 N N . ARG B 1 148 ? 2.094 26.875 -1.376 1 68.44 148 ARG B N 1
ATOM 2328 C CA . ARG B 1 148 ? 2.416 28.141 -2.029 1 68.44 148 ARG B CA 1
ATOM 2329 C C . ARG B 1 148 ? 2.613 27.938 -3.529 1 68.44 148 ARG B C 1
ATOM 2331 O O . ARG B 1 148 ? 3.271 26.984 -3.957 1 68.44 148 ARG B O 1
ATOM 2338 N N . ARG B 1 149 ? 1.565 28.5 -4.375 1 53.94 149 ARG B N 1
ATOM 2339 C CA . ARG B 1 149 ? 1.714 28.484 -5.828 1 53.94 149 ARG B CA 1
ATOM 2340 C C . ARG B 1 149 ? 2.992 29.203 -6.254 1 53.94 149 ARG B C 1
ATOM 2342 O O . ARG B 1 149 ? 3.461 30.109 -5.562 1 53.94 149 ARG B O 1
#

InterPro domains:
  IPR002716 PIN domain [PF01850] (6-129)
  IPR029060 PIN-like domain superfamily [SSF88723] (4-136)

Radius of gyration: 19.38 Å; Cα contacts (8 Å, |Δi|>4): 467; chains: 2; bounding box: 46×58×48 Å

pLDDT: mean 95.32, std 5.61, range [53.84, 98.94]

Secondary structure (DSSP, 8-state):
---EEEE-HHHHGGGGT---TTS-TTHHHHHHHTTPEEEEEGGGHHHHHHHHHHHHHHTT-SS--HHHHHHHHHHHTTSSEEEEPP-HHHHHHHHHHHHTT---HHHHHHHHHHHHTT-EEEE--HHHHHHHHHTT--GGGEEE-----/---EEEE-HHHHGGGGT---TTS-TTHHHHHHHTTPEEEEEGGGHHHHHHHHHHHHHHTT-SS--HHHHHHHHHHHTTSSEEEEPP-HHHHHHHHHHHHTT---HHHHHHHHHHHHTT-EEEE--HHHHHHHHHTT--GGGEEE-----

Solvent-accessible surface area (backbone atoms only — not comparable to full-atom values): 16114 Å² total; per-residue (Å²): 132,72,53,39,34,27,45,38,63,76,68,49,34,51,68,29,74,40,84,49,88,38,54,68,82,57,55,60,55,52,43,44,74,73,49,36,44,38,30,32,57,46,61,45,46,56,58,48,55,46,51,53,46,49,54,32,48,78,70,69,39,72,60,78,54,68,62,34,53,50,24,49,50,35,37,76,71,38,52,88,32,35,58,40,78,87,48,67,68,29,52,54,47,17,50,50,44,36,45,72,61,47,84,54,60,60,62,25,40,52,51,25,42,14,61,77,67,70,22,28,31,42,38,64,56,61,68,56,52,54,49,34,48,74,72,68,46,82,46,83,40,54,46,75,44,80,60,53,130,131,70,53,38,34,27,44,36,61,78,67,50,35,49,70,29,74,40,84,49,89,37,53,68,81,56,55,61,56,53,44,44,74,72,48,36,43,39,29,32,56,47,63,44,46,56,58,45,54,47,52,54,47,50,54,32,46,74,71,69,37,72,60,79,53,68,61,34,52,51,26,49,51,36,38,76,70,38,52,87,32,34,59,40,77,85,47,66,68,29,51,52,46,16,51,48,44,34,45,72,62,46,84,54,60,61,60,26,40,52,51,25,42,13,60,76,66,69,22,29,30,44,38,64,54,62,68,57,51,52,49,34,50,74,73,69,48,83,46,84,38,54,45,75,44,80,59,55,129

Nearest PDB structures (foldseek):
  2fe1-assembly1_A-2  TM=7.506E-01  e=1.678E-06  Pyrobaculum aerophilum str. IM2
  1y82-assembly1_A  TM=7.134E-01  e=9.396E-06  Pyrococcus furiosus
  1v8p-assembly1_D  TM=7.445E-01  e=1.460E-04  Pyrobaculum aerophilum
  7by2-assembly1_B-2  TM=7.033E-01  e=5.577E-04  Klebsiella pneumoniae
  8wmm-assembly1_G  TM=6.833E-01  e=4.881E-03  Chryseobacterium

Foldseek 3Di:
DFAEEEEDLQLLVVLLVDHDAQDDNCPLVVSVVVRYAAEYEPVCVVVNVVVQVVVCVVVVHPDHDPSNVVSVVCVVVCHSYRYDYDDPQLQVQLVVLCVVPDPDSSLSSQVSVCVVVVHAYEEQDVVSLVSCVVVPHDSVSYDHDHGDD/DFAEEEEDLQLLVVLLVDHDAQDDNCPLVVSVVVRYAAEYEPVCVVVNVVVQVVVCVVVVHPDHDPSNVVSVVCVVVCNSYRYDYDDPQLVVQLVVLCVVPDPDSSLSSQVSVCVVVVHAYEEQDVVSLVSCVVVPHPSVSYDHDHGDD